Protein AF-A0A815UTR3-F1 (afdb_monomer_lite)

Sequence (352 aa):
MERLLNMMKLYEIKCSQLIQFTYGEDGLVGENVEFQSIISLKLSNQLFECLCKFDLTQREKSIRKYITDGVIRDLYRNESLELLDEEWKQLNEDRSDLRQIFPTDDISKIVLPCSVEQVIRGVQKLTERLIIAKRDDRLSQIHRLTDVAFHWLCEEIEIRFQQAQVQAEEIVGALAAQSLDKPATQMTLNTFHYAGVSDKNVTLSVPRLKEIINVSIKPKTRSLTVYLTGQATNNAEKCKQVLCRLDHCTLRKETANTTLYYVPDPQDTVISEDQEWVSTYYEMPDQDMTNISQCFGDCLNVIFNDDNTEKLVLRIRTVDQTKSTTNNADSTRMDDDTFLHCLEFSMLSDLD

Radius of gyration: 38.8 Å; chains: 1; bounding box: 80×73×112 Å

Foldseek 3Di:
DVVVVVVVVVPPPVPDDDPDDAVVVPQFDPVQKFWDADPLQPDDPVVNCVPQQDDCVPCVVVVVVADPPVVVVVCVVDCVVVVSVVVVVVSVVVNVVVCVVPVDPPRNTDIDGDDLVVLLVVLQVVVCVVCVVVVPPVCVPDSDQDPVSVVVSVVVRVVSVVVRGDDPPDPVVVVVVVVVVVVLVVVVVVLVVPPDDDPQRPQPGPNVVVCVVVVPPDDPRDDDDDDDDDPCNPDPVSVVVVVVVPDDDFPLNVDPDDDDDDDPDQQDDPDPVCNPQSVVCVVPPDPDDDLVCVVVPPQKDWGWDDPPDPDTDIDIDGDPPDDDDDDDDDDPPPDVVNVVVVVVVCRRPVRD

Secondary structure (DSSP, 8-state):
-HHHHHHHHHT---TT----SSGGGT-B-TTSEEEE--HHHHS-HHHHHHHH---HHHHHHHHHHHS-HHHHHHHTTSTHHHHHHHHHHHHHHHHHHHHHH--SS-TT-EEEES-HHHHHHHHHHHHHHHHHHHT-GGGTT-----HHHHHHHHHHHHHHHHHTBPPTT--HHHHHHHHHHHHHHHHHHHHTT-TTS-TT-TTTTHHHHHHHHTT-SS-SS----PPP-GGGTT-HHHHHHHHHHHS---HHHH---------SSTT--S-GGGHHHHHHHHHS------HHHHHHGGGEEEEE--TTSSS--EEEEE----------S------HHHHHHHHHHHHHHH--

Organism: NCBI:txid392033

pLDDT: mean 75.58, std 14.05, range [28.31, 92.19]

InterPro domains:
  IPR007073 RNA polymerase Rpb1, domain 7 [PF04990] (249-292)
  IPR007075 RNA polymerase Rpb1, domain 6 [PF04992] (30-126)
  IPR007081 RNA polymerase Rpb1, domain 5 [PF04998] (16-298)
  IPR038593 RNA polymerase Rpb1, domain 7 superfamily [G3DSA:3.30.1360.140] (249-292)
  IPR038593 RNA polymerase Rpb1, domain 7 superfamily [G3DSA:3.30.1360.140] (293-352)
  IPR045867 DNA-directed RNA polymerase, subunit beta-prime [PTHR19376] (15-323)

Structure (mmCIF, N/CA/C/O backbone):
data_AF-A0A815UTR3-F1
#
_entry.id   AF-A0A815UTR3-F1
#
loop_
_atom_site.group_PDB
_atom_site.id
_atom_site.type_symbol
_atom_site.label_atom_id
_atom_site.label_alt_id
_atom_site.label_comp_id
_atom_site.label_asym_id
_atom_site.label_entity_id
_atom_site.label_seq_id
_atom_site.pdbx_PDB_ins_code
_atom_site.Cartn_x
_atom_site.Cartn_y
_atom_site.Cartn_z
_atom_site.occupancy
_atom_site.B_iso_or_equiv
_atom_site.auth_seq_id
_atom_site.auth_comp_id
_atom_site.auth_asym_id
_atom_site.auth_atom_id
_atom_site.pdbx_PDB_model_num
ATOM 1 N N . MET A 1 1 ? 13.840 43.534 3.419 1.00 49.66 1 MET A N 1
ATOM 2 C CA . MET A 1 1 ? 12.469 43.822 3.891 1.00 49.66 1 MET A CA 1
ATOM 3 C C . MET A 1 1 ? 11.482 43.903 2.730 1.00 49.66 1 MET A C 1
ATOM 5 O O . MET A 1 1 ? 10.615 43.050 2.678 1.00 49.66 1 MET A O 1
ATOM 9 N N . GLU A 1 2 ? 11.648 44.782 1.734 1.00 54.53 2 GLU A N 1
ATOM 10 C CA . GLU A 1 2 ? 10.719 44.863 0.579 1.00 54.53 2 GLU A CA 1
ATOM 11 C C . GLU A 1 2 ? 10.637 43.602 -0.298 1.00 54.53 2 GLU A C 1
ATOM 13 O O . GLU A 1 2 ? 9.554 43.240 -0.740 1.00 54.53 2 GLU A O 1
ATOM 18 N N . ARG A 1 3 ? 11.742 42.869 -0.508 1.00 50.66 3 ARG A N 1
ATOM 19 C CA . ARG A 1 3 ? 11.704 41.578 -1.233 1.00 50.66 3 ARG A CA 1
ATOM 20 C C . ARG A 1 3 ? 10.932 40.481 -0.489 1.00 50.66 3 ARG A C 1
ATOM 22 O O . ARG A 1 3 ? 10.279 39.670 -1.131 1.00 50.66 3 ARG A O 1
ATOM 29 N N . LEU A 1 4 ? 10.984 40.482 0.845 1.00 51.50 4 LEU A N 1
ATOM 30 C CA . LEU A 1 4 ? 10.192 39.581 1.694 1.00 51.50 4 LEU A CA 1
ATOM 31 C C . LEU A 1 4 ? 8.718 40.005 1.707 1.00 51.50 4 LEU A C 1
ATOM 33 O O . LEU A 1 4 ? 7.841 39.159 1.605 1.00 51.50 4 LEU A O 1
ATOM 37 N N . LEU A 1 5 ? 8.454 41.314 1.730 1.00 54.28 5 LEU A N 1
ATOM 38 C CA . LEU A 1 5 ? 7.105 41.874 1.657 1.00 54.28 5 LEU A CA 1
ATOM 39 C C . LEU A 1 5 ? 6.430 41.594 0.301 1.00 54.28 5 LEU A C 1
ATOM 41 O O . LEU A 1 5 ? 5.244 41.291 0.257 1.00 54.28 5 LEU A O 1
ATOM 45 N N . ASN A 1 6 ? 7.181 41.643 -0.804 1.00 52.94 6 ASN A N 1
ATOM 46 C CA . ASN A 1 6 ? 6.676 41.299 -2.138 1.00 52.94 6 ASN A CA 1
ATOM 47 C C . ASN A 1 6 ? 6.505 39.785 -2.338 1.00 52.94 6 ASN A C 1
ATOM 49 O O . ASN A 1 6 ? 5.568 39.378 -3.016 1.00 52.94 6 ASN A O 1
ATOM 53 N N . MET A 1 7 ? 7.342 38.952 -1.708 1.00 49.25 7 MET A N 1
ATOM 54 C CA . MET A 1 7 ? 7.102 37.504 -1.606 1.00 49.25 7 MET A CA 1
ATOM 55 C C . MET A 1 7 ? 5.815 37.210 -0.819 1.00 49.25 7 MET A C 1
ATOM 57 O O . MET A 1 7 ? 4.995 36.428 -1.282 1.00 49.25 7 MET A O 1
ATOM 61 N N . MET A 1 8 ? 5.581 37.892 0.308 1.00 49.31 8 MET A N 1
ATOM 62 C CA . MET A 1 8 ? 4.340 37.756 1.085 1.00 49.31 8 MET A CA 1
ATOM 63 C C . MET A 1 8 ? 3.095 38.293 0.362 1.00 49.31 8 MET A C 1
ATOM 65 O O . MET A 1 8 ? 2.003 37.819 0.633 1.00 49.31 8 MET A O 1
ATOM 69 N N . LYS A 1 9 ? 3.227 39.258 -0.559 1.00 50.75 9 LYS A N 1
ATOM 70 C CA . LYS A 1 9 ? 2.104 39.741 -1.389 1.00 50.75 9 LYS A CA 1
ATOM 71 C C . LYS A 1 9 ? 1.774 38.821 -2.570 1.00 50.75 9 LYS A C 1
ATOM 73 O O . LYS A 1 9 ? 0.624 38.774 -2.982 1.00 50.75 9 LYS A O 1
ATOM 78 N N . LEU A 1 10 ? 2.762 38.110 -3.123 1.00 49.28 10 LEU A N 1
ATOM 79 C CA . LEU A 1 10 ? 2.548 37.087 -4.163 1.00 49.28 10 LEU A CA 1
ATOM 80 C C . LEU A 1 10 ? 1.983 35.789 -3.577 1.00 49.28 10 LEU A C 1
ATOM 82 O O . LEU A 1 10 ? 1.179 35.121 -4.219 1.00 49.28 10 LEU A O 1
ATOM 86 N N . TYR A 1 11 ? 2.366 35.476 -2.341 1.00 49.16 11 TYR A N 1
ATOM 87 C CA . TYR A 1 11 ? 1.725 34.478 -1.500 1.00 49.16 11 TYR A CA 1
ATOM 88 C C . TYR A 1 11 ? 0.747 35.166 -0.548 1.00 49.16 11 TYR A C 1
ATOM 90 O O . TYR A 1 11 ? 0.905 35.084 0.671 1.00 49.16 11 TYR A O 1
ATOM 98 N N . GLU A 1 12 ? -0.300 35.796 -1.091 1.00 44.56 12 GLU A N 1
ATOM 99 C CA . GLU A 1 12 ? -1.588 35.815 -0.392 1.00 44.56 12 GLU A CA 1
ATOM 100 C C . GLU A 1 12 ? -1.997 34.346 -0.195 1.00 44.56 12 GLU A C 1
ATOM 102 O O . GLU A 1 12 ? -2.781 33.759 -0.941 1.00 44.56 12 GLU A O 1
ATOM 107 N N . ILE A 1 13 ? -1.374 33.697 0.790 1.00 50.53 13 ILE A N 1
ATOM 108 C CA . ILE A 1 13 ? -1.856 32.462 1.368 1.00 50.53 13 ILE A CA 1
ATOM 109 C C . ILE A 1 13 ? -3.255 32.849 1.804 1.00 50.53 13 ILE A C 1
ATOM 111 O O . ILE A 1 13 ? -3.428 33.687 2.686 1.00 50.53 13 ILE A O 1
ATOM 115 N N . LYS A 1 14 ? -4.263 32.313 1.120 1.00 50.94 14 LYS A N 1
ATOM 116 C CA . LYS A 1 14 ? -5.642 32.359 1.584 1.00 50.94 14 LYS A CA 1
ATOM 117 C C . LYS A 1 14 ? -5.617 31.743 2.987 1.00 50.94 14 LYS A C 1
ATOM 119 O O . LYS A 1 14 ? -5.632 30.525 3.112 1.00 50.94 14 LYS A O 1
ATOM 124 N N . CYS A 1 15 ? -5.510 32.571 4.029 1.00 58.88 15 CYS A N 1
ATOM 125 C CA . CYS A 1 15 ? -5.238 32.187 5.424 1.00 58.88 15 CYS A CA 1
ATOM 126 C C . CYS A 1 15 ? -6.360 31.368 6.093 1.00 58.88 15 CYS A C 1
ATOM 128 O O . CYS A 1 15 ? -6.441 31.282 7.313 1.00 58.88 15 CYS A O 1
ATOM 130 N N . SER A 1 16 ? -7.256 30.772 5.315 1.00 71.31 16 SER A N 1
ATOM 131 C CA . SER A 1 16 ? -8.375 29.960 5.788 1.00 71.31 16 SER A CA 1
ATOM 132 C C . SER A 1 16 ? -8.758 28.925 4.730 1.00 71.31 16 SER A C 1
ATOM 134 O O . SER A 1 16 ? -9.928 28.755 4.396 1.00 71.31 16 SER A O 1
ATOM 136 N N . GLN A 1 17 ? -7.761 28.274 4.130 1.00 84.56 17 GLN A N 1
ATOM 137 C CA . GLN A 1 17 ? -8.011 27.111 3.287 1.00 84.56 17 GLN A CA 1
ATOM 138 C C . GLN A 1 17 ? -8.211 25.883 4.166 1.00 84.56 17 GLN A C 1
ATOM 140 O O . GLN A 1 17 ? -7.350 25.535 4.972 1.00 84.56 17 GLN A O 1
ATOM 145 N N . LEU A 1 18 ? -9.356 25.230 3.991 1.00 83.38 18 LEU A N 1
ATOM 146 C CA . LEU A 1 18 ? -9.617 23.928 4.579 1.00 83.38 18 LEU A CA 1
ATOM 147 C C . LEU A 1 18 ? -8.724 22.890 3.884 1.00 83.38 18 LEU A C 1
ATOM 149 O O . LEU A 1 18 ? -8.834 22.706 2.673 1.00 83.38 18 LEU A O 1
ATOM 153 N N . ILE A 1 19 ? -7.838 22.243 4.644 1.00 87.44 19 ILE A N 1
ATOM 154 C CA . ILE A 1 19 ? -6.959 21.171 4.142 1.00 87.44 19 ILE A CA 1
ATOM 155 C C . ILE A 1 19 ? -7.655 19.810 4.276 1.00 87.44 19 ILE A C 1
ATOM 157 O O . ILE A 1 19 ? -7.633 19.012 3.344 1.00 87.44 19 ILE A O 1
ATOM 161 N N . GLN A 1 20 ? -8.295 19.561 5.421 1.00 87.88 20 GLN A N 1
ATOM 162 C CA . GLN A 1 20 ? -8.927 18.292 5.779 1.00 87.88 20 GLN A CA 1
ATOM 163 C C . GLN A 1 20 ? -10.195 18.564 6.605 1.00 87.88 20 GLN A C 1
ATOM 165 O O . GLN A 1 20 ? -10.218 19.522 7.377 1.00 87.88 20 GLN A O 1
ATOM 170 N N . PHE A 1 21 ? -11.246 17.752 6.434 1.00 89.19 21 PHE A N 1
ATOM 171 C CA . PHE A 1 21 ? -12.515 17.912 7.166 1.00 89.19 21 PHE A CA 1
ATOM 172 C C . PHE A 1 21 ? -12.439 17.400 8.609 1.00 89.19 21 PHE A C 1
ATOM 174 O O . PHE A 1 21 ? -12.967 18.039 9.515 1.00 89.19 21 PHE A O 1
ATOM 181 N N . THR A 1 22 ? -11.780 16.262 8.818 1.00 89.06 22 THR A N 1
ATOM 182 C CA . THR A 1 22 ? -11.598 15.608 10.119 1.00 89.06 22 THR A CA 1
ATOM 183 C C . THR A 1 22 ? -10.111 15.378 10.366 1.00 89.06 22 THR A C 1
ATOM 185 O O . THR A 1 22 ? -9.387 14.984 9.455 1.00 89.06 22 THR A O 1
ATOM 188 N N . TYR A 1 23 ? -9.632 15.650 11.581 1.00 89.75 23 TYR A N 1
ATOM 189 C CA . TYR A 1 23 ? -8.243 15.367 11.965 1.00 89.75 23 TYR A CA 1
ATOM 190 C C . TYR A 1 23 ? -7.931 13.887 11.727 1.00 89.75 23 TYR A C 1
ATOM 192 O O . TYR A 1 23 ? -8.715 13.058 12.158 1.00 89.75 23 TYR A O 1
ATOM 200 N N . GLY A 1 24 ? -6.843 13.542 11.033 1.00 87.69 24 GLY A N 1
ATOM 201 C CA . GLY A 1 24 ? -6.472 12.129 10.843 1.00 87.69 24 GLY A CA 1
ATOM 202 C C . GLY A 1 24 ? -7.492 11.280 10.066 1.00 87.69 24 GLY A C 1
ATOM 203 O O . GLY A 1 24 ? -7.370 10.065 10.053 1.00 87.69 24 GLY A O 1
ATOM 204 N N . GLU A 1 25 ? -8.477 11.910 9.414 1.00 90.12 25 GLU A N 1
ATOM 205 C CA . GLU A 1 25 ? -9.662 11.292 8.789 1.00 90.12 25 GLU A CA 1
ATOM 206 C C . GLU A 1 25 ? -10.660 10.653 9.776 1.00 90.12 25 GLU A C 1
ATOM 208 O O . GLU A 1 25 ? -11.817 10.456 9.410 1.00 90.12 25 GLU A O 1
ATOM 213 N N . ASP A 1 26 ? -10.280 10.449 11.038 1.00 90.88 26 ASP A N 1
ATOM 214 C CA . ASP A 1 26 ? -11.072 9.798 12.090 1.00 90.88 26 ASP A CA 1
ATOM 215 C C . ASP A 1 26 ? -11.491 10.733 13.246 1.00 90.88 26 ASP A C 1
ATOM 217 O O . ASP A 1 26 ? -12.454 10.455 13.958 1.00 90.88 26 ASP A O 1
ATOM 221 N N . GLY A 1 27 ? -10.815 11.870 13.413 1.00 89.62 27 GLY A N 1
ATOM 222 C CA . GLY A 1 27 ? -11.031 12.832 14.494 1.00 89.62 27 GLY A CA 1
ATOM 223 C C . GLY A 1 27 ? -10.367 12.450 15.820 1.00 89.62 27 GLY A C 1
ATOM 224 O O . GLY A 1 27 ? -10.741 13.004 16.858 1.00 89.62 27 GLY A O 1
ATOM 225 N N . LEU A 1 28 ? -9.416 11.511 15.814 1.00 91.12 28 LEU A N 1
ATOM 226 C CA . LEU A 1 28 ? -8.853 10.911 17.026 1.00 91.12 28 LEU A CA 1
ATOM 227 C C . LEU A 1 28 ? -7.379 11.274 17.234 1.00 91.12 28 LEU A C 1
ATOM 229 O O . LEU A 1 28 ? -6.623 11.446 16.286 1.00 91.12 28 LEU A O 1
ATOM 233 N N . VAL A 1 29 ? -6.945 11.364 18.492 1.00 90.44 29 VAL A N 1
ATOM 234 C CA . VAL A 1 29 ? -5.560 11.684 18.874 1.00 90.44 29 VAL A CA 1
ATOM 235 C C . VAL A 1 29 ? -4.668 10.452 18.758 1.00 90.44 29 VAL A C 1
ATOM 237 O O . VAL A 1 29 ? -4.972 9.391 19.304 1.00 90.44 29 VAL A O 1
ATOM 240 N N . GLY A 1 30 ? -3.492 10.623 18.150 1.00 86.44 30 GLY A N 1
ATOM 241 C CA . GLY A 1 30 ? -2.497 9.557 17.976 1.00 86.44 30 GLY A CA 1
ATOM 242 C C . GLY A 1 30 ? -1.863 9.012 19.267 1.00 86.44 30 GLY A C 1
ATOM 243 O O . GLY A 1 30 ? -1.153 8.012 19.218 1.00 86.44 30 GLY A O 1
ATOM 244 N N . GLU A 1 31 ? -2.097 9.638 20.421 1.00 86.69 31 GLU A N 1
ATOM 245 C CA . GLU A 1 31 ? -1.589 9.189 21.727 1.00 86.69 31 GLU A CA 1
ATOM 246 C C . GLU A 1 31 ? -2.405 8.023 22.301 1.00 86.69 31 GLU A C 1
ATOM 248 O O . GLU A 1 31 ? -1.849 7.152 22.969 1.00 86.69 31 GLU A O 1
ATOM 253 N N . ASN A 1 32 ? -3.709 7.987 22.006 1.00 85.94 32 ASN A N 1
ATOM 254 C CA . ASN A 1 32 ? -4.672 7.049 22.594 1.00 85.94 32 ASN A CA 1
ATOM 255 C C . ASN A 1 32 ? -5.073 5.912 21.636 1.00 85.94 32 ASN A C 1
ATOM 257 O O . ASN A 1 32 ? -6.047 5.192 21.878 1.00 85.94 32 ASN A O 1
ATOM 261 N N . VAL A 1 33 ? -4.323 5.739 20.546 1.00 88.88 33 VAL A N 1
ATOM 262 C CA . VAL A 1 33 ? -4.518 4.658 19.576 1.00 88.88 33 VAL A CA 1
ATOM 263 C C . VAL A 1 33 ? -3.498 3.543 19.778 1.00 88.88 33 VAL A C 1
ATOM 265 O O . VAL A 1 33 ? -2.332 3.773 20.093 1.00 88.88 33 VAL A O 1
ATOM 268 N N . GLU A 1 34 ? -3.937 2.304 19.581 1.00 87.31 34 GLU A N 1
ATOM 269 C CA . GLU A 1 34 ? -3.122 1.115 19.814 1.00 87.31 34 GLU A CA 1
ATOM 270 C C . GLU A 1 34 ? -3.169 0.171 18.615 1.00 87.31 34 GLU A C 1
ATOM 272 O O . GLU A 1 34 ? -4.130 0.147 17.844 1.00 87.31 34 GLU A O 1
ATOM 277 N N . PHE A 1 35 ? -2.137 -0.663 18.480 1.00 87.25 35 PHE A N 1
ATOM 278 C CA . PHE A 1 35 ? -2.148 -1.746 17.505 1.00 87.25 35 PHE A CA 1
ATOM 279 C C . PHE A 1 35 ? -3.081 -2.866 17.962 1.00 87.25 35 PHE A C 1
ATOM 281 O O . PHE A 1 35 ? -2.890 -3.467 19.020 1.00 87.25 35 PHE A O 1
ATOM 288 N N . GLN A 1 36 ? -4.056 -3.179 17.122 1.00 84.94 36 GLN A N 1
ATOM 289 C CA . GLN A 1 36 ? -5.067 -4.199 17.336 1.00 84.94 36 GLN A CA 1
ATOM 290 C C . GLN A 1 36 ? -5.142 -5.129 16.123 1.00 84.94 36 GLN A C 1
ATOM 292 O O . GLN A 1 36 ? -4.776 -4.769 15.001 1.00 84.94 36 GLN A O 1
ATOM 297 N N . SER A 1 37 ? -5.623 -6.351 16.343 1.00 79.06 37 SER A N 1
ATOM 298 C CA . SER A 1 37 ? -5.859 -7.310 15.266 1.00 79.06 37 SER A CA 1
ATOM 299 C C . SER A 1 37 ? -7.341 -7.625 15.145 1.00 79.06 37 SER A C 1
ATOM 301 O O . SER A 1 37 ? -7.958 -8.070 16.112 1.00 79.06 37 SER A O 1
ATOM 303 N N . ILE A 1 38 ? -7.890 -7.467 13.943 1.00 78.12 38 ILE A N 1
ATOM 304 C CA . ILE A 1 38 ? -9.274 -7.838 13.656 1.00 78.12 38 ILE A CA 1
ATOM 305 C C . ILE A 1 38 ? -9.336 -9.348 13.404 1.00 78.12 38 ILE A C 1
ATOM 307 O O . ILE A 1 38 ? -8.797 -9.868 12.425 1.00 78.12 38 ILE A O 1
ATOM 311 N N . ILE A 1 39 ? -9.991 -10.067 14.315 1.00 75.75 39 ILE A N 1
ATOM 312 C CA . ILE A 1 39 ? -10.063 -11.536 14.301 1.00 75.75 39 ILE A CA 1
ATOM 313 C C . ILE A 1 39 ? -10.896 -12.037 13.108 1.00 75.75 39 ILE A C 1
ATOM 315 O O . ILE A 1 39 ? -10.552 -13.055 12.502 1.00 75.75 39 ILE A O 1
ATOM 319 N N . SER A 1 40 ? -11.954 -11.309 12.728 1.00 76.12 40 SER A N 1
ATOM 320 C CA . SER A 1 40 ? -12.855 -11.694 11.634 1.00 76.12 40 SER A CA 1
ATOM 321 C C . SER A 1 40 ? -12.119 -11.839 10.299 1.00 76.12 40 SER A C 1
ATOM 323 O O . SER A 1 40 ? -12.361 -12.806 9.580 1.00 76.12 40 SER A O 1
ATOM 325 N N . LEU A 1 41 ? -11.154 -10.969 9.994 1.00 76.94 41 LEU A N 1
ATOM 326 C CA . LEU A 1 41 ? -10.424 -10.985 8.722 1.00 76.94 41 LEU A CA 1
ATOM 327 C C . LEU 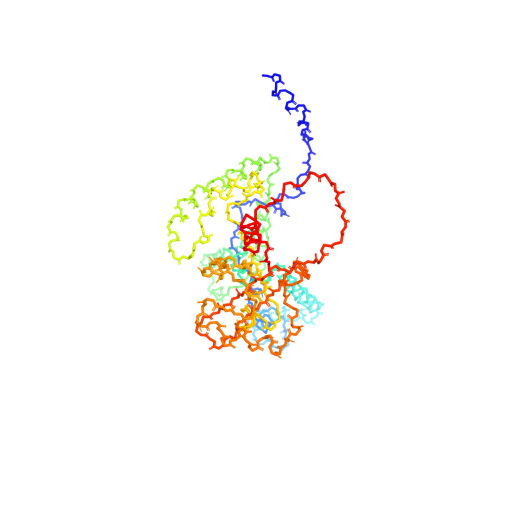A 1 41 ? -9.570 -12.246 8.521 1.00 76.94 41 LEU A C 1
ATOM 329 O O . LEU A 1 41 ? -9.576 -12.821 7.431 1.00 76.94 41 LEU A O 1
ATOM 333 N N . LYS A 1 42 ? -8.900 -12.719 9.580 1.00 75.25 42 LYS A N 1
ATOM 334 C CA . LYS A 1 42 ? -7.984 -13.875 9.522 1.00 75.25 42 LYS A CA 1
ATOM 335 C C . LYS A 1 42 ? -8.694 -15.229 9.453 1.00 75.25 42 LYS A C 1
ATOM 337 O O . LYS A 1 42 ? -8.110 -16.213 9.007 1.00 75.25 42 LYS A O 1
ATOM 342 N N . LEU A 1 43 ? -9.922 -15.319 9.955 1.00 77.50 43 LEU A N 1
ATOM 343 C CA . LEU A 1 43 ? -10.628 -16.594 10.077 1.00 77.50 43 LEU A CA 1
ATOM 344 C C . LEU A 1 43 ? -11.083 -17.137 8.713 1.00 77.50 43 LEU A C 1
ATOM 346 O O . LEU A 1 43 ? -11.545 -16.389 7.852 1.00 77.50 43 LEU A O 1
ATOM 350 N N . SER A 1 44 ? -11.055 -18.464 8.551 1.00 83.81 44 SER A N 1
ATOM 351 C CA . SER A 1 44 ? -11.761 -19.148 7.455 1.00 83.81 44 SER A CA 1
ATOM 352 C C . SER A 1 44 ? -13.276 -18.948 7.582 1.00 83.81 44 SER A C 1
ATOM 354 O O . SER A 1 44 ? -13.787 -18.821 8.694 1.00 83.81 44 SER A O 1
ATOM 356 N N . ASN A 1 45 ? -14.006 -18.961 6.462 1.00 84.88 45 ASN A N 1
ATOM 357 C CA . ASN A 1 45 ? -15.459 -18.750 6.448 1.00 84.88 45 ASN A CA 1
ATOM 358 C C . ASN A 1 45 ? -16.199 -19.760 7.349 1.00 84.88 45 ASN A C 1
ATOM 360 O O . ASN A 1 45 ? -17.106 -19.377 8.077 1.00 84.88 45 ASN A O 1
ATOM 364 N N . GLN A 1 46 ? -15.752 -21.021 7.384 1.00 84.44 46 GLN A N 1
ATOM 365 C CA . GLN A 1 46 ? -16.347 -22.052 8.247 1.00 84.44 46 GLN A CA 1
ATOM 366 C C . GLN A 1 46 ? -16.106 -21.786 9.738 1.00 84.44 46 GLN A C 1
ATOM 368 O O . GLN A 1 46 ? -17.008 -21.941 10.560 1.00 84.44 46 GLN A O 1
ATOM 373 N N . LEU A 1 47 ? -14.883 -21.384 10.099 1.00 81.50 47 LEU A N 1
ATOM 374 C CA . LEU A 1 47 ? -14.543 -21.068 11.488 1.00 81.50 47 LEU A CA 1
ATOM 375 C C . LEU A 1 47 ? -15.260 -19.802 11.955 1.00 81.50 47 LEU A C 1
ATOM 377 O O . LEU A 1 47 ? -15.665 -19.723 13.108 1.00 81.50 47 LEU A O 1
ATOM 381 N N . PHE A 1 48 ? -15.443 -18.838 11.057 1.00 82.31 48 PHE A N 1
ATOM 382 C CA . PHE A 1 48 ? -16.198 -17.624 11.318 1.00 82.31 48 PHE A CA 1
ATOM 383 C C . PHE A 1 48 ? -17.673 -17.915 11.591 1.00 82.31 48 PHE A C 1
ATOM 385 O O . PHE A 1 48 ? -18.182 -17.491 12.623 1.00 82.31 48 PHE A O 1
ATOM 392 N N . GLU A 1 49 ? -18.324 -18.720 10.745 1.00 82.38 49 GLU A N 1
ATOM 393 C CA . GLU A 1 49 ? -19.697 -19.170 10.994 1.00 82.38 49 GLU A CA 1
ATOM 394 C C . GLU A 1 49 ? -19.795 -19.914 12.331 1.00 82.38 49 GLU A C 1
ATOM 396 O O . GLU A 1 49 ? -20.658 -19.624 13.151 1.00 82.38 49 GLU A O 1
ATOM 401 N N . CYS A 1 50 ? -18.835 -20.790 12.631 1.00 75.88 50 CYS A N 1
ATOM 402 C CA . CYS A 1 50 ? -18.811 -21.487 13.911 1.00 75.88 50 CYS A CA 1
ATOM 403 C C . CYS A 1 50 ? -18.602 -20.560 15.121 1.00 75.88 50 CYS A C 1
ATOM 405 O O . CYS A 1 50 ? -19.056 -20.899 16.210 1.00 75.88 50 CYS A O 1
ATOM 407 N N . LEU A 1 51 ? -17.879 -19.450 15.019 1.00 72.88 51 LEU A N 1
ATOM 408 C CA . LEU A 1 51 ? -17.606 -18.601 16.184 1.00 72.88 51 LEU A CA 1
ATOM 409 C C . LEU A 1 51 ? -18.670 -17.524 16.387 1.00 72.88 51 LEU A C 1
ATOM 411 O O . LEU A 1 51 ? -19.009 -17.229 17.530 1.00 72.88 51 LEU A O 1
ATOM 415 N N . CYS A 1 52 ? -19.191 -16.968 15.298 1.00 73.44 52 CYS A N 1
ATOM 416 C CA . CYS A 1 52 ? -20.012 -15.764 15.326 1.00 73.44 52 CYS A CA 1
ATOM 417 C C . CYS A 1 52 ? -21.508 -16.035 15.106 1.00 73.44 52 CYS A C 1
ATOM 419 O O . CYS A 1 52 ? -22.323 -15.262 15.599 1.00 73.44 52 CYS A O 1
ATOM 421 N N . LYS A 1 53 ? -21.893 -17.125 14.427 1.00 77.69 53 LYS A N 1
ATOM 422 C CA . LYS A 1 53 ? -23.309 -17.436 14.200 1.00 77.69 53 LYS A CA 1
ATOM 423 C C . LYS A 1 53 ? -23.950 -18.028 15.455 1.00 77.69 53 LYS A C 1
ATOM 425 O O . LYS A 1 53 ? -23.484 -19.036 16.003 1.00 77.69 53 LYS A O 1
ATOM 430 N N . PHE A 1 54 ? -25.036 -17.410 15.904 1.00 70.38 54 PHE A N 1
ATOM 431 C CA . PHE A 1 54 ? -25.759 -17.820 17.102 1.00 70.38 54 PHE A CA 1
ATOM 432 C C . PHE A 1 54 ? -26.937 -18.746 16.757 1.00 70.38 54 PHE A C 1
ATOM 434 O O . PHE A 1 54 ? -28.089 -18.333 16.727 1.00 70.38 54 PHE A O 1
ATOM 441 N N . ASP A 1 55 ? -26.652 -20.032 16.530 1.00 69.38 55 ASP A N 1
ATOM 442 C CA . ASP A 1 55 ? -27.693 -21.034 16.258 1.00 69.38 55 ASP A CA 1
ATOM 443 C C . ASP A 1 55 ? -28.167 -21.721 17.556 1.00 69.38 55 ASP A C 1
ATOM 445 O O . ASP A 1 55 ? -27.477 -22.585 18.116 1.00 69.38 55 ASP A O 1
ATOM 449 N N . LEU A 1 56 ? -29.381 -21.392 18.018 1.00 66.19 56 LEU A N 1
ATOM 450 C CA . LEU A 1 56 ? -30.014 -22.045 19.178 1.00 66.19 56 LEU A CA 1
ATOM 451 C C . LEU A 1 56 ? -30.248 -23.550 18.944 1.00 66.19 56 LEU A C 1
ATOM 453 O O . LEU A 1 56 ? -30.047 -24.364 19.847 1.00 66.19 56 LEU A O 1
ATOM 457 N N . THR A 1 57 ? -30.603 -23.937 17.717 1.00 64.06 57 THR A N 1
ATOM 458 C CA . THR A 1 57 ? -30.999 -25.310 17.354 1.00 64.06 57 THR A CA 1
ATOM 459 C C . THR A 1 57 ? -29.829 -26.296 17.340 1.00 64.06 57 THR A C 1
ATOM 461 O O . THR A 1 57 ? -29.978 -27.440 17.768 1.00 64.06 57 THR A O 1
ATOM 464 N N . GLN A 1 58 ? -28.643 -25.870 16.892 1.00 62.75 58 GLN A N 1
ATOM 465 C CA . GLN A 1 58 ? -27.465 -26.743 16.800 1.00 62.75 58 GLN A CA 1
ATOM 466 C C . GLN A 1 58 ? -26.659 -26.817 18.107 1.00 62.75 58 GLN A C 1
ATOM 468 O O . GLN A 1 58 ? -25.969 -27.810 18.349 1.00 62.75 58 GLN A O 1
ATOM 473 N N . ARG A 1 59 ? -26.727 -25.788 18.968 1.00 58.56 59 ARG A N 1
ATOM 474 C CA . ARG A 1 59 ? -25.851 -25.640 20.151 1.00 58.56 59 ARG A CA 1
ATOM 475 C C . ARG A 1 59 ? -26.562 -25.638 21.497 1.00 58.56 59 ARG A C 1
ATOM 477 O O . ARG A 1 59 ? -25.939 -25.308 22.506 1.00 58.56 59 ARG A O 1
ATOM 484 N N . GLU A 1 60 ? -27.808 -26.088 21.559 1.00 58.00 60 GLU A N 1
ATOM 485 C CA . GLU A 1 60 ? -28.628 -26.081 22.778 1.00 58.00 60 GLU A CA 1
ATOM 486 C C . GLU A 1 60 ? -27.924 -26.680 24.016 1.00 58.00 60 GLU A C 1
ATOM 488 O O . GLU A 1 60 ? -27.989 -26.120 25.110 1.00 58.00 60 GLU A O 1
ATOM 493 N N . LYS A 1 61 ? -27.166 -27.777 23.853 1.00 59.81 61 LYS A N 1
ATOM 494 C CA . LYS A 1 61 ? -26.418 -28.424 24.954 1.00 59.81 61 LYS A CA 1
ATOM 495 C C . LYS A 1 61 ? -25.237 -27.594 25.470 1.00 59.81 61 LYS A C 1
ATOM 497 O O . LYS A 1 61 ? -24.919 -27.661 26.656 1.00 59.81 61 LYS A O 1
ATOM 502 N N . SER A 1 62 ? -24.573 -26.845 24.592 1.00 60.44 62 SER A N 1
ATOM 503 C CA . SER A 1 62 ? -23.446 -25.980 24.955 1.00 60.44 62 SER A CA 1
ATOM 504 C C . SER A 1 62 ? -23.949 -24.657 25.519 1.00 60.44 62 SER A C 1
ATOM 506 O O . SER A 1 62 ? -23.445 -24.207 26.538 1.00 60.44 62 SER A O 1
ATOM 508 N N . ILE A 1 63 ? -24.995 -24.081 24.926 1.00 63.28 63 ILE A N 1
ATOM 509 C CA . ILE A 1 63 ? -25.588 -22.803 25.338 1.00 63.28 63 ILE A CA 1
ATOM 510 C C . ILE A 1 63 ? -26.234 -22.909 26.726 1.00 63.28 63 ILE A C 1
ATOM 512 O O . ILE A 1 63 ? -26.021 -22.026 27.556 1.00 63.28 63 ILE A O 1
ATOM 516 N N . ARG A 1 64 ? -26.901 -24.029 27.048 1.00 62.22 64 ARG A N 1
ATOM 517 C CA . ARG A 1 64 ? -27.438 -24.301 28.399 1.00 62.22 64 ARG A CA 1
ATOM 518 C C . ARG A 1 64 ? -26.377 -24.343 29.505 1.00 62.22 64 ARG A C 1
ATOM 520 O O . ARG A 1 64 ? -26.722 -24.209 30.673 1.00 62.22 64 ARG A O 1
ATOM 527 N N . LYS A 1 65 ? -25.085 -24.512 29.180 1.00 64.81 65 LYS A N 1
ATOM 528 C CA . LYS A 1 65 ? -24.010 -24.375 30.182 1.00 64.81 65 LYS A CA 1
ATOM 529 C C . LYS A 1 65 ? -23.750 -22.918 30.560 1.00 64.81 65 LYS A C 1
ATOM 531 O O . LYS A 1 65 ? -23.303 -22.670 31.679 1.00 64.81 65 LYS A O 1
ATOM 536 N N . TYR A 1 66 ? -23.997 -21.974 29.654 1.00 62.66 66 TYR A N 1
ATOM 537 C CA . TYR A 1 66 ? -23.611 -20.568 29.806 1.00 62.66 66 TYR A CA 1
ATOM 538 C C . TYR A 1 66 ? -24.799 -19.642 30.100 1.00 62.66 66 TYR A C 1
ATOM 540 O O . TYR A 1 66 ? -24.630 -18.689 30.860 1.00 62.66 66 TYR A O 1
ATOM 548 N N . ILE A 1 67 ? -25.986 -19.941 29.565 1.00 67.62 67 ILE A N 1
ATOM 549 C CA . ILE A 1 67 ? -27.196 -19.116 29.678 1.00 67.62 67 ILE A CA 1
ATOM 550 C C . ILE A 1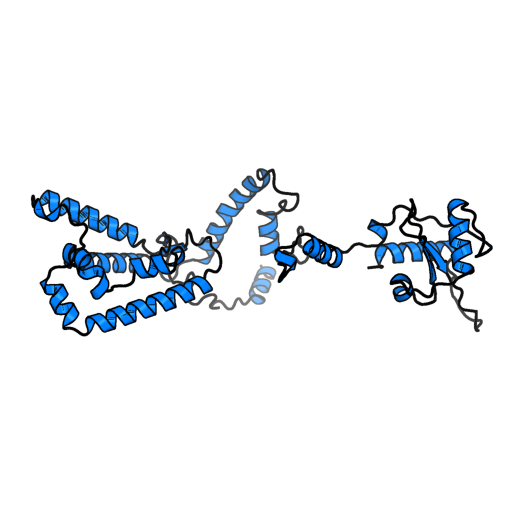 67 ? -28.201 -19.763 30.642 1.00 67.62 67 ILE A C 1
ATOM 552 O O . ILE A 1 67 ? -28.415 -20.973 30.613 1.00 67.62 67 ILE A O 1
ATOM 556 N N . THR A 1 68 ? -28.829 -18.951 31.496 1.00 70.94 68 THR A N 1
ATOM 557 C CA . THR A 1 68 ? -29.898 -19.384 32.409 1.00 70.94 68 THR A CA 1
ATOM 558 C C . THR A 1 68 ? -31.146 -19.806 31.624 1.00 70.94 68 THR A C 1
ATOM 560 O O . THR A 1 68 ? -31.568 -19.092 30.716 1.00 70.94 68 THR A O 1
ATOM 563 N N . ASP A 1 69 ? -31.804 -20.902 32.020 1.00 66.94 69 ASP A N 1
ATOM 564 C CA . ASP A 1 69 ? -32.999 -21.437 31.333 1.00 66.94 69 ASP A CA 1
ATOM 565 C C . ASP A 1 69 ? -34.157 -20.420 31.193 1.00 66.94 69 ASP A C 1
ATOM 567 O O . ASP A 1 69 ? -34.989 -20.548 30.296 1.00 66.94 69 ASP A O 1
ATOM 571 N N . GLY A 1 70 ? -34.214 -19.391 32.051 1.00 67.56 70 GLY A N 1
ATOM 572 C CA . GLY A 1 70 ? -35.168 -18.283 31.922 1.00 67.56 70 GLY A CA 1
ATOM 573 C C . GLY A 1 70 ? -34.958 -17.452 30.654 1.00 67.56 70 GLY A C 1
ATOM 574 O O . GLY A 1 70 ? -35.911 -17.225 29.920 1.00 67.56 70 GLY A O 1
ATOM 575 N N . VAL A 1 71 ? -33.706 -17.104 30.348 1.00 72.38 71 VAL A N 1
ATOM 576 C CA . VAL A 1 71 ? -33.341 -16.287 29.180 1.00 72.38 71 VAL A CA 1
ATOM 577 C C . VAL A 1 71 ? -33.535 -17.074 27.883 1.00 72.38 71 VAL A C 1
ATOM 579 O O . VAL A 1 71 ? -34.005 -16.524 26.899 1.00 72.38 71 VAL A O 1
ATOM 582 N N . ILE A 1 72 ? -33.257 -18.383 27.884 1.00 73.94 72 ILE A N 1
ATOM 583 C CA . ILE A 1 72 ? -33.473 -19.244 26.705 1.00 73.94 72 ILE A CA 1
ATOM 584 C C . ILE A 1 72 ? -34.957 -19.280 26.319 1.00 73.94 72 ILE A C 1
ATOM 586 O O . ILE A 1 72 ? -35.299 -19.206 25.143 1.00 73.94 72 ILE A O 1
ATOM 590 N N . ARG A 1 73 ? -35.855 -19.369 27.307 1.00 72.44 73 ARG A N 1
ATOM 591 C CA . ARG A 1 73 ? -37.302 -19.351 27.058 1.00 72.44 73 ARG A CA 1
ATOM 592 C C . ARG A 1 73 ? -37.777 -18.004 26.511 1.00 72.44 73 ARG A C 1
ATOM 594 O O . ARG A 1 73 ? -38.687 -17.989 25.687 1.00 72.44 73 ARG A O 1
ATOM 601 N N . ASP A 1 74 ? -37.173 -16.910 26.963 1.00 73.88 74 ASP A N 1
ATOM 602 C CA . ASP A 1 74 ? -37.508 -15.566 26.496 1.00 73.88 74 ASP A CA 1
ATOM 603 C C . ASP A 1 74 ? -36.962 -15.318 25.077 1.00 73.88 74 ASP A C 1
ATOM 605 O O . ASP A 1 74 ? -37.666 -14.743 24.253 1.00 73.88 74 ASP A O 1
ATOM 609 N N . LEU A 1 75 ? -35.788 -15.867 24.736 1.00 75.25 75 LEU A N 1
ATOM 610 C CA . LEU A 1 75 ? -35.217 -15.834 23.379 1.00 75.25 75 LEU A CA 1
ATOM 611 C C . LEU A 1 75 ? -36.082 -16.562 22.339 1.00 75.25 75 LEU A C 1
ATOM 613 O O . LEU A 1 75 ? -36.182 -16.100 21.211 1.00 75.25 75 LEU A O 1
ATOM 617 N N . TYR A 1 76 ? -36.721 -17.679 22.705 1.00 72.44 76 TYR A N 1
ATOM 618 C CA . TYR A 1 76 ? -37.649 -18.390 21.810 1.00 72.44 76 TYR A CA 1
ATOM 619 C C . TYR A 1 76 ? -39.026 -17.718 21.688 1.00 72.44 76 TYR A C 1
ATOM 621 O O . TYR A 1 76 ? -39.794 -18.065 20.793 1.00 72.44 76 TYR A O 1
ATOM 629 N N . ARG A 1 77 ? -39.382 -16.825 22.620 1.00 71.00 77 ARG A N 1
ATOM 630 C CA . ARG A 1 77 ? -40.681 -16.132 22.634 1.00 71.00 77 ARG A CA 1
ATOM 631 C C . ARG A 1 77 ? -40.644 -14.777 21.950 1.00 71.00 77 ARG A C 1
ATOM 633 O O . ARG A 1 77 ? -41.646 -14.385 21.362 1.00 71.00 77 ARG A O 1
ATOM 640 N N . ASN A 1 78 ? -39.544 -14.058 22.109 1.00 66.56 78 ASN A N 1
ATOM 641 C CA . ASN A 1 78 ? -39.390 -12.705 21.603 1.00 66.56 78 ASN A CA 1
ATOM 642 C C . ASN A 1 78 ? -38.853 -12.723 20.164 1.00 66.56 78 ASN A C 1
ATOM 644 O O . ASN A 1 78 ? -38.204 -13.682 19.751 1.00 66.56 78 ASN A O 1
ATOM 648 N N . GLU A 1 79 ? -39.023 -11.612 19.442 1.00 74.94 79 GLU A N 1
ATOM 649 C CA . GLU A 1 79 ? -38.427 -11.331 18.115 1.00 74.94 79 GLU A CA 1
ATOM 650 C C . GLU A 1 79 ? -36.878 -11.270 18.136 1.00 74.94 79 GLU A C 1
ATOM 652 O O . GLU A 1 79 ? -36.227 -10.867 17.180 1.00 74.94 79 GLU A O 1
ATOM 657 N N . SER A 1 80 ? -36.244 -11.696 19.230 1.00 77.75 80 SER A N 1
ATOM 658 C CA . SER A 1 80 ? -34.793 -11.687 19.418 1.00 77.75 80 SER A CA 1
ATOM 659 C C . SER A 1 80 ? -34.048 -12.592 18.438 1.00 77.75 80 SER A C 1
ATOM 661 O O . SER A 1 80 ? -32.880 -12.340 18.170 1.00 77.75 80 SER A O 1
ATOM 663 N N . LEU A 1 81 ? -34.694 -13.640 17.915 1.00 78.56 81 LEU A N 1
ATOM 664 C CA . LEU A 1 81 ? -34.094 -14.502 16.893 1.00 78.56 81 LEU A CA 1
ATOM 665 C C . LEU A 1 81 ? -33.921 -13.780 15.557 1.00 78.56 81 LEU A C 1
ATOM 667 O O . LEU A 1 81 ? -32.875 -13.919 14.935 1.00 78.56 81 LEU A O 1
ATOM 671 N N . GLU A 1 82 ? -34.907 -12.976 15.160 1.00 82.88 82 GLU A N 1
ATOM 672 C CA . GLU A 1 82 ? -34.841 -12.200 13.920 1.00 82.88 82 GLU A CA 1
ATOM 673 C C . GLU A 1 82 ? -33.734 -11.141 14.007 1.00 82.88 82 GLU A C 1
ATOM 675 O O . GLU A 1 82 ? -32.917 -11.039 13.098 1.00 82.88 82 GLU A O 1
ATOM 680 N N . LEU A 1 83 ? -33.615 -10.451 15.148 1.00 84.69 83 LEU A N 1
ATOM 681 C CA . LEU A 1 83 ? -32.529 -9.492 15.390 1.00 84.69 83 LEU A CA 1
ATOM 682 C C . LEU A 1 83 ? -31.137 -10.143 15.326 1.00 84.69 83 LEU A C 1
ATOM 684 O O . LEU A 1 83 ? -30.199 -9.559 14.796 1.00 84.69 83 LEU A O 1
ATOM 688 N N . LEU A 1 84 ? -30.983 -11.363 15.851 1.00 82.50 84 LEU A N 1
ATOM 689 C CA . LEU A 1 84 ? -29.709 -12.089 15.788 1.00 82.50 84 LEU A CA 1
ATOM 690 C C . LEU A 1 84 ? -29.347 -12.506 14.355 1.00 82.50 84 LEU A C 1
ATOM 692 O O . LEU A 1 84 ? -28.168 -12.491 13.996 1.00 82.50 84 LEU A O 1
ATOM 696 N N . ASP A 1 85 ? -30.344 -12.858 13.543 1.00 84.81 85 ASP A N 1
ATOM 697 C CA . ASP A 1 85 ? -30.149 -13.165 12.125 1.00 84.81 85 ASP A CA 1
ATOM 698 C C . ASP A 1 85 ? -29.791 -11.904 11.314 1.00 84.81 85 ASP A C 1
ATOM 700 O O . ASP A 1 85 ? -28.934 -11.967 10.426 1.00 84.81 85 ASP A O 1
ATOM 704 N N . GLU A 1 86 ? -30.383 -10.749 11.638 1.00 88.75 86 GLU A N 1
ATOM 705 C CA . GLU A 1 86 ? -30.026 -9.450 11.047 1.00 88.75 86 GLU A CA 1
ATOM 706 C C . GLU A 1 86 ? -28.583 -9.044 11.378 1.00 88.75 86 GLU A C 1
ATOM 708 O O . GLU A 1 86 ? -27.811 -8.729 10.469 1.00 88.75 86 GLU A O 1
ATOM 713 N N . GLU A 1 87 ? -28.174 -9.142 12.645 1.00 88.44 87 GLU A N 1
ATOM 714 C CA . GLU A 1 87 ? -26.795 -8.879 13.084 1.00 88.44 87 GLU A CA 1
ATOM 715 C C . GLU A 1 87 ? -25.789 -9.814 12.394 1.00 88.44 87 GLU A C 1
ATOM 717 O O . GLU A 1 87 ? -24.718 -9.395 11.947 1.00 88.44 87 GLU A O 1
ATOM 722 N N . TRP A 1 88 ? -26.140 -11.095 12.237 1.00 86.81 88 TRP A N 1
ATOM 723 C CA . TRP A 1 88 ? -25.311 -12.049 11.500 1.00 86.81 88 TRP A CA 1
ATOM 724 C C . TRP A 1 88 ? -25.153 -11.666 10.024 1.00 86.81 88 TRP A C 1
ATOM 726 O O . TRP A 1 88 ? -24.078 -11.846 9.437 1.00 86.81 88 TRP A O 1
ATOM 736 N N . LYS A 1 89 ? -26.210 -11.140 9.402 1.00 90.38 89 LYS A N 1
ATOM 737 C CA . LYS A 1 89 ? -26.155 -10.664 8.021 1.00 90.38 89 LYS A CA 1
ATOM 738 C C . LYS A 1 89 ? -25.250 -9.436 7.899 1.00 90.38 89 LYS A C 1
ATOM 740 O O . LYS A 1 89 ? -24.354 -9.461 7.055 1.00 90.38 89 LYS A O 1
ATOM 745 N N . GLN A 1 90 ? -25.411 -8.443 8.774 1.00 92.19 90 GLN A N 1
ATOM 746 C CA . GLN A 1 90 ? -24.568 -7.242 8.803 1.00 92.19 90 GLN A CA 1
ATOM 747 C C . GLN A 1 90 ? -23.085 -7.603 8.957 1.00 92.19 90 GLN A C 1
ATOM 749 O O . GLN A 1 90 ? -22.242 -7.164 8.184 1.00 92.19 90 GLN A O 1
ATOM 754 N N . LEU A 1 91 ? -22.766 -8.512 9.879 1.00 88.50 91 LEU A N 1
ATOM 755 C CA . LEU A 1 91 ? -21.398 -8.967 10.128 1.00 88.50 91 LEU A CA 1
ATOM 756 C C . LEU A 1 91 ? -20.755 -9.664 8.906 1.00 88.50 91 LEU A C 1
ATOM 758 O O . LEU A 1 91 ? -19.533 -9.624 8.729 1.00 88.50 91 LEU A O 1
ATOM 762 N N . ASN A 1 92 ? -21.552 -10.325 8.058 1.00 89.31 92 ASN A N 1
ATOM 763 C CA . ASN A 1 92 ? -21.067 -10.904 6.801 1.00 89.31 92 ASN A CA 1
ATOM 764 C C . ASN A 1 92 ? -20.807 -9.841 5.729 1.00 89.31 92 ASN A C 1
ATOM 766 O O . ASN A 1 92 ? -19.828 -9.971 4.989 1.00 89.31 92 ASN A O 1
ATOM 770 N N . GLU A 1 93 ? -21.657 -8.816 5.656 1.00 91.62 93 GLU A N 1
ATOM 771 C CA . GLU A 1 93 ? -21.475 -7.661 4.771 1.00 91.62 93 GLU A CA 1
ATOM 772 C C . GLU A 1 93 ? -20.205 -6.895 5.170 1.00 91.62 93 GLU A C 1
ATOM 774 O O . GLU A 1 93 ? -19.271 -6.811 4.371 1.00 91.62 93 GLU A O 1
ATOM 779 N N . ASP A 1 94 ? -20.073 -6.528 6.448 1.00 90.12 94 ASP A N 1
ATOM 780 C CA . ASP A 1 94 ? -18.893 -5.845 6.994 1.00 90.12 94 ASP A CA 1
ATOM 781 C C . ASP A 1 94 ? -17.600 -6.632 6.734 1.00 90.12 94 ASP A C 1
ATOM 783 O O . ASP A 1 94 ? -16.550 -6.077 6.414 1.00 90.12 94 ASP A O 1
ATOM 787 N N . ARG A 1 95 ? -17.644 -7.964 6.848 1.00 85.56 95 ARG A N 1
ATOM 788 C CA . ARG A 1 95 ? -16.493 -8.831 6.556 1.00 85.56 95 ARG A CA 1
ATOM 789 C C . ARG A 1 95 ? -16.101 -8.793 5.079 1.00 85.56 95 ARG A C 1
ATOM 791 O O . ARG A 1 95 ? -14.909 -8.889 4.775 1.00 85.56 95 ARG A O 1
ATOM 798 N N . SER A 1 96 ? -17.076 -8.731 4.177 1.00 87.94 96 SER A N 1
ATOM 799 C CA . SER A 1 96 ? -16.826 -8.591 2.741 1.00 87.94 96 SER A CA 1
ATOM 800 C C . SER A 1 96 ? -16.175 -7.241 2.451 1.00 87.94 96 SER A C 1
ATOM 802 O O . SER A 1 96 ? -15.132 -7.190 1.794 1.00 87.94 96 SER A O 1
ATOM 804 N N . ASP A 1 97 ? -16.719 -6.179 3.036 1.00 89.69 97 ASP A N 1
ATOM 805 C CA . ASP A 1 97 ? -16.225 -4.815 2.870 1.00 89.69 97 ASP A CA 1
ATOM 806 C C . ASP A 1 97 ? -14.810 -4.661 3.433 1.00 89.69 97 ASP A C 1
ATOM 808 O O . ASP A 1 97 ? -13.916 -4.149 2.759 1.00 89.69 97 ASP A O 1
ATOM 812 N N . LEU A 1 98 ? -14.539 -5.211 4.619 1.00 86.00 98 LEU A N 1
ATOM 813 C CA . LEU A 1 98 ? -13.202 -5.195 5.212 1.00 86.00 98 LEU A CA 1
ATOM 814 C C . LEU A 1 98 ? -12.164 -5.924 4.345 1.00 86.00 98 LEU A C 1
ATOM 816 O O . LEU A 1 98 ? -11.014 -5.495 4.292 1.00 86.00 98 LEU A O 1
ATOM 820 N N . ARG A 1 99 ? -12.539 -7.000 3.640 1.00 85.25 99 ARG A N 1
ATOM 821 C CA . ARG A 1 99 ? -11.636 -7.695 2.698 1.00 85.25 99 ARG A CA 1
ATOM 822 C C . ARG A 1 99 ? -11.394 -6.906 1.418 1.00 85.25 99 ARG A C 1
ATOM 824 O O . ARG A 1 99 ? -10.345 -7.063 0.800 1.00 85.25 99 ARG A O 1
ATOM 831 N N . GLN A 1 100 ? -12.347 -6.071 1.020 1.00 87.12 100 GLN A N 1
ATOM 832 C CA . GLN A 1 100 ? -12.175 -5.157 -0.102 1.00 87.12 100 GLN A CA 1
ATOM 833 C C . GLN A 1 100 ? -11.284 -3.966 0.276 1.00 87.12 100 GLN A C 1
ATOM 835 O O . GLN A 1 100 ? -10.428 -3.573 -0.514 1.00 87.12 100 GLN A O 1
ATOM 840 N N . ILE A 1 101 ? -11.461 -3.416 1.480 1.00 87.31 101 ILE A N 1
ATOM 841 C CA . ILE A 1 101 ? -10.665 -2.297 2.004 1.00 87.31 101 ILE A CA 1
ATOM 842 C C . ILE A 1 101 ? -9.219 -2.738 2.275 1.00 87.31 101 ILE A C 1
ATOM 844 O O . ILE A 1 101 ? -8.282 -2.005 1.959 1.00 87.31 101 ILE A O 1
ATOM 848 N N . PHE A 1 102 ? -9.027 -3.946 2.815 1.00 83.62 102 PHE A N 1
ATOM 849 C CA . PHE A 1 102 ? -7.716 -4.516 3.131 1.00 83.62 102 PHE A CA 1
ATOM 850 C C . PHE A 1 102 ? -7.417 -5.752 2.262 1.00 83.62 102 PHE A C 1
ATOM 852 O O . PHE A 1 102 ? -7.585 -6.882 2.721 1.00 83.62 102 PHE A O 1
ATOM 859 N N . PRO A 1 103 ? -6.942 -5.565 1.016 1.00 75.62 103 PRO A N 1
ATOM 860 C CA . PRO A 1 103 ? -6.674 -6.667 0.090 1.00 75.62 103 PRO A CA 1
ATOM 861 C C . PRO A 1 103 ? -5.404 -7.478 0.411 1.00 75.62 103 PRO A C 1
ATOM 863 O O . PRO A 1 103 ? -5.202 -8.539 -0.176 1.00 75.62 103 PRO A O 1
ATOM 866 N N . THR A 1 104 ? -4.532 -6.990 1.299 1.00 73.38 104 THR A N 1
ATOM 867 C CA . THR A 1 104 ? -3.241 -7.617 1.637 1.00 73.38 104 THR A CA 1
ATOM 868 C C . THR A 1 104 ? -3.335 -8.394 2.949 1.00 73.38 104 THR A C 1
ATOM 870 O O . THR A 1 104 ? -3.896 -7.889 3.914 1.00 73.38 104 THR A O 1
ATOM 873 N N . ASP A 1 105 ? -2.702 -9.567 3.033 1.00 59.16 105 ASP A N 1
ATOM 874 C CA . ASP A 1 105 ? -2.738 -10.459 4.209 1.00 59.16 105 ASP A CA 1
ATOM 875 C C . ASP A 1 105 ? -2.019 -9.922 5.472 1.00 59.16 105 ASP A C 1
ATOM 877 O O . ASP A 1 105 ? -2.170 -10.474 6.566 1.00 59.16 105 ASP A O 1
ATOM 881 N N . ASP A 1 106 ? -1.286 -8.808 5.371 1.00 61.03 106 ASP A N 1
ATOM 882 C CA . ASP A 1 106 ? -0.525 -8.190 6.470 1.00 61.03 106 ASP A CA 1
ATOM 883 C C . ASP A 1 106 ? -1.391 -7.349 7.435 1.00 61.03 106 ASP A C 1
ATOM 885 O O . ASP A 1 106 ? -0.932 -6.403 8.074 1.00 61.03 106 ASP A O 1
ATOM 889 N N . ILE A 1 107 ? -2.649 -7.740 7.644 1.00 62.84 107 ILE A N 1
ATOM 890 C CA . ILE A 1 107 ? -3.630 -7.062 8.519 1.00 62.84 107 ILE A CA 1
ATOM 891 C C . ILE A 1 107 ? -3.382 -7.364 10.010 1.00 62.84 107 ILE A C 1
ATOM 893 O O . ILE A 1 107 ? -4.264 -7.305 10.868 1.00 62.84 107 ILE A O 1
ATOM 897 N N . SER A 1 108 ? -2.163 -7.777 10.359 1.00 59.59 108 SER A N 1
ATOM 898 C CA . SER A 1 108 ? -1.840 -8.212 11.716 1.00 59.59 108 SER A CA 1
ATOM 899 C C . SER A 1 108 ? -1.846 -7.067 12.732 1.00 59.59 108 SER A C 1
ATOM 901 O O . SER A 1 108 ? -1.894 -7.349 13.930 1.00 59.59 108 SER A O 1
ATOM 903 N N . LYS A 1 109 ? -1.809 -5.810 12.268 1.00 70.25 109 LYS A N 1
ATOM 904 C CA . LYS A 1 109 ? -1.684 -4.610 13.098 1.00 70.25 109 LYS A CA 1
ATOM 905 C C . LYS A 1 109 ? -2.434 -3.435 12.466 1.00 70.25 109 LYS A C 1
ATOM 907 O O . LYS A 1 109 ? -1.847 -2.656 11.723 1.00 70.25 109 LYS A O 1
ATOM 912 N N . ILE A 1 110 ? -3.722 -3.317 12.762 1.00 83.12 110 ILE A N 1
ATOM 913 C CA . ILE A 1 110 ? -4.493 -2.099 12.488 1.00 83.12 110 ILE A CA 1
ATOM 914 C C . ILE A 1 110 ? -4.351 -1.185 13.701 1.00 83.12 110 ILE A C 1
ATOM 916 O O . ILE A 1 110 ? -4.249 -1.664 14.827 1.00 83.12 110 ILE A O 1
ATOM 920 N N . VAL A 1 111 ? -4.308 0.122 13.481 1.00 87.69 111 VAL A N 1
ATOM 921 C CA . VAL A 1 111 ? -4.304 1.107 14.562 1.00 87.69 111 VAL A CA 1
ATOM 922 C C . VAL A 1 111 ? -5.750 1.494 14.844 1.00 87.69 111 VAL A C 1
ATOM 924 O O . VAL A 1 111 ? -6.432 1.984 13.951 1.00 87.69 111 VAL A O 1
ATOM 927 N N . LEU A 1 112 ? -6.227 1.222 16.057 1.00 87.75 112 LEU A N 1
ATOM 928 C CA . LEU A 1 112 ? -7.583 1.561 16.486 1.00 87.75 112 LEU A CA 1
ATOM 929 C C . LEU A 1 112 ? -7.543 2.205 17.876 1.00 87.75 112 LEU A C 1
ATOM 931 O O . LEU A 1 112 ? -6.729 1.790 18.715 1.00 87.75 112 LEU A O 1
ATOM 935 N N . PRO A 1 113 ? -8.436 3.170 18.160 1.00 86.31 113 PRO A N 1
ATOM 936 C CA . PRO A 1 113 ? -8.635 3.650 19.520 1.00 86.31 113 PRO A CA 1
ATOM 937 C C . PRO A 1 113 ? -9.142 2.503 20.395 1.00 86.31 113 PRO A C 1
ATOM 939 O O . PRO A 1 113 ? -9.872 1.635 19.923 1.00 86.31 113 PRO A O 1
ATOM 942 N N . CYS A 1 114 ? -8.785 2.523 21.678 1.00 82.69 114 CYS A N 1
ATOM 943 C CA . CYS A 1 114 ? -9.368 1.661 22.713 1.00 82.69 114 CYS A CA 1
ATOM 944 C C . CYS A 1 114 ? -9.362 0.152 22.391 1.00 82.69 114 CYS A C 1
ATOM 946 O O . CYS A 1 114 ? -10.293 -0.381 21.786 1.00 82.69 114 CYS A O 1
ATOM 948 N N . SER A 1 115 ? -8.367 -0.597 22.873 1.00 83.12 115 SER A N 1
ATOM 949 C CA . SER A 1 115 ? -8.396 -2.056 22.719 1.00 83.12 115 SER A CA 1
ATOM 950 C C . SER A 1 115 ? -9.480 -2.702 23.581 1.00 83.12 115 SER A C 1
ATOM 952 O O . SER A 1 115 ? -9.321 -2.858 24.794 1.00 83.12 115 SER A O 1
ATOM 954 N N . VAL A 1 116 ? -10.567 -3.140 22.939 1.00 80.38 116 VAL A N 1
ATOM 955 C CA . VAL A 1 116 ? -11.692 -3.828 23.596 1.00 80.38 116 VAL A CA 1
ATOM 956 C C . VAL A 1 116 ? -11.206 -5.054 24.378 1.00 80.38 116 VAL A C 1
ATOM 958 O O . VAL A 1 116 ? -11.653 -5.298 25.497 1.00 80.38 116 VAL A O 1
ATOM 961 N N . GLU A 1 117 ? -10.215 -5.780 23.853 1.00 81.50 117 GLU A N 1
ATOM 962 C CA . GLU A 1 117 ? -9.586 -6.911 24.545 1.00 81.50 117 GLU A CA 1
ATOM 963 C C . GLU A 1 117 ? -8.953 -6.491 25.881 1.00 81.50 117 GLU A C 1
ATOM 965 O O . GLU A 1 117 ? -9.122 -7.163 26.905 1.00 81.50 117 GLU A O 1
ATOM 970 N N . GLN A 1 118 ? -8.248 -5.356 25.902 1.00 81.25 118 GLN A N 1
ATOM 971 C CA . GLN A 1 118 ? -7.658 -4.840 27.131 1.00 81.25 118 GLN A CA 1
ATOM 972 C C . GLN A 1 118 ? -8.721 -4.418 28.146 1.00 81.25 118 GLN A C 1
ATOM 974 O O . GLN A 1 118 ? -8.544 -4.691 29.339 1.00 81.25 118 GLN A O 1
ATOM 979 N N . VAL A 1 119 ? -9.810 -3.786 27.694 1.00 82.50 119 VAL A N 1
ATOM 980 C CA . VAL A 1 119 ? -10.913 -3.384 28.578 1.00 82.50 119 VAL A CA 1
ATOM 981 C C . VAL A 1 119 ? -11.577 -4.622 29.186 1.00 82.50 119 VAL A C 1
ATOM 983 O O . VAL A 1 119 ? -11.692 -4.706 30.409 1.00 82.50 119 VAL A O 1
ATOM 986 N N . ILE A 1 120 ? -11.896 -5.638 28.375 1.00 83.00 120 ILE A N 1
ATOM 987 C CA . ILE A 1 120 ? -12.479 -6.908 28.843 1.00 83.00 120 ILE A CA 1
ATOM 988 C C . ILE A 1 120 ? -11.575 -7.570 29.887 1.00 83.00 120 ILE A C 1
ATOM 990 O O . ILE A 1 120 ? -12.040 -7.966 30.958 1.00 83.00 120 ILE A O 1
ATOM 994 N N . ARG A 1 121 ? -10.267 -7.650 29.622 1.00 81.88 121 ARG A N 1
ATOM 995 C CA . ARG A 1 121 ? -9.294 -8.203 30.574 1.00 81.88 121 ARG A CA 1
ATOM 996 C C . ARG A 1 121 ? -9.230 -7.391 31.872 1.00 81.88 121 ARG A C 1
ATOM 998 O O . ARG A 1 121 ? -9.001 -7.958 32.941 1.00 81.88 121 ARG A O 1
ATOM 1005 N N . GLY A 1 122 ? -9.404 -6.073 31.790 1.00 80.56 122 GLY A N 1
ATOM 1006 C CA . GLY A 1 122 ? -9.514 -5.186 32.947 1.00 80.56 122 GLY A CA 1
ATOM 1007 C C . GLY A 1 122 ? -10.735 -5.518 33.805 1.00 80.56 122 GLY A C 1
ATOM 1008 O O . GLY A 1 122 ? -10.588 -5.757 35.006 1.00 80.56 122 GLY A O 1
ATOM 1009 N N . VAL A 1 123 ? -11.910 -5.628 33.177 1.00 76.88 123 VAL A N 1
ATOM 1010 C CA . VAL A 1 123 ? -13.170 -6.000 33.841 1.00 76.88 123 VAL A CA 1
ATOM 1011 C C . VAL A 1 123 ? -13.056 -7.358 34.513 1.00 76.88 123 VAL A C 1
ATOM 1013 O O . VAL A 1 123 ? -13.368 -7.483 35.694 1.00 76.88 123 VAL A O 1
ATOM 1016 N N . GLN A 1 124 ? -12.547 -8.364 33.802 1.00 75.69 124 GLN A N 1
ATOM 1017 C CA . GLN A 1 124 ? -12.388 -9.716 34.339 1.00 75.69 124 GLN A CA 1
ATOM 1018 C C . GLN A 1 124 ? -11.547 -9.713 35.619 1.00 75.69 124 GLN A C 1
ATOM 1020 O O . GLN A 1 124 ? -11.998 -10.208 36.651 1.00 75.69 124 GLN A O 1
ATOM 1025 N N . LYS A 1 125 ? -10.395 -9.034 35.616 1.00 78.75 125 LYS A N 1
ATOM 1026 C CA . LYS A 1 125 ? -9.546 -8.907 36.811 1.00 78.75 125 LYS A CA 1
ATOM 1027 C C . LYS A 1 125 ? -10.240 -8.192 37.973 1.00 78.75 125 LYS A C 1
ATOM 1029 O O . LYS A 1 125 ? -10.022 -8.553 39.130 1.00 78.75 125 LYS A O 1
ATOM 1034 N N . LEU A 1 126 ? -11.049 -7.167 37.699 1.00 73.38 126 LEU A N 1
ATOM 1035 C CA . LEU A 1 126 ? -11.825 -6.474 38.733 1.00 73.38 126 LEU A CA 1
ATOM 1036 C C . LEU A 1 126 ? -12.916 -7.381 39.310 1.00 73.38 126 LEU A C 1
ATOM 1038 O O . LEU A 1 126 ? -13.060 -7.455 40.531 1.00 73.38 126 LEU A O 1
ATOM 1042 N N . THR A 1 127 ? -13.630 -8.118 38.457 1.00 69.06 127 THR A N 1
ATOM 1043 C CA . THR A 1 127 ? -14.652 -9.077 38.895 1.00 69.06 127 THR A CA 1
ATOM 1044 C C . THR A 1 127 ? -14.047 -10.210 39.720 1.00 69.06 127 THR A C 1
ATOM 1046 O O . THR A 1 127 ? -14.550 -10.495 40.804 1.00 69.06 127 THR A O 1
ATOM 1049 N N . GLU A 1 128 ? -12.911 -10.775 39.302 1.00 69.75 128 GLU A N 1
ATOM 1050 C CA . GLU A 1 128 ? -12.165 -11.788 40.058 1.00 69.75 128 GLU A CA 1
ATOM 1051 C C . GLU A 1 128 ? -11.760 -11.267 41.445 1.00 69.75 128 GLU A C 1
ATOM 1053 O O . GLU A 1 128 ? -11.992 -11.931 42.457 1.00 69.75 128 GLU A O 1
ATOM 1058 N N . ARG A 1 129 ? -11.226 -10.039 41.528 1.00 67.81 129 ARG A N 1
ATOM 1059 C CA . ARG A 1 129 ? -10.874 -9.399 42.809 1.00 67.81 129 ARG A CA 1
ATOM 1060 C C . ARG A 1 129 ? -12.083 -9.201 43.721 1.00 67.81 129 ARG A C 1
ATOM 1062 O O . ARG A 1 129 ? -11.977 -9.435 44.924 1.00 67.81 129 ARG A O 1
ATOM 1069 N N . LEU A 1 130 ? -13.222 -8.785 43.171 1.00 65.38 130 LEU A N 1
ATOM 1070 C CA . LEU A 1 130 ? -14.460 -8.596 43.931 1.00 65.38 130 LEU A CA 1
ATOM 1071 C C . LEU A 1 130 ? -15.035 -9.926 44.438 1.00 65.38 130 LEU A C 1
ATOM 1073 O O . LEU A 1 130 ? -15.515 -9.981 45.570 1.00 65.38 130 LEU A O 1
ATOM 1077 N N . ILE A 1 131 ? -14.948 -10.997 43.643 1.00 66.25 131 ILE A N 1
ATOM 1078 C CA . ILE A 1 131 ? -15.368 -12.351 44.035 1.00 66.25 131 ILE A CA 1
ATOM 1079 C C . ILE A 1 131 ? -14.513 -12.858 45.205 1.00 66.25 131 ILE A C 1
ATOM 1081 O O . ILE A 1 131 ? -15.056 -13.321 46.210 1.00 66.25 131 ILE A O 1
ATOM 1085 N N . ILE A 1 132 ? -13.186 -12.689 45.123 1.00 65.25 132 ILE A N 1
ATOM 1086 C CA . ILE A 1 132 ? -12.251 -13.049 46.203 1.00 65.25 132 ILE A CA 1
ATOM 1087 C C . ILE A 1 132 ? -12.555 -12.245 47.476 1.00 65.25 132 ILE A C 1
ATOM 1089 O O . ILE A 1 132 ? -12.603 -12.810 48.570 1.00 65.25 132 ILE A O 1
ATOM 1093 N N . ALA A 1 133 ? -12.809 -10.939 47.348 1.00 63.41 133 ALA A N 1
ATOM 1094 C CA . ALA A 1 133 ? -13.132 -10.073 48.481 1.00 63.41 133 ALA A CA 1
ATOM 1095 C C . ALA A 1 133 ? -14.473 -10.430 49.151 1.00 63.41 133 ALA A C 1
ATOM 1097 O O . ALA A 1 133 ? -14.596 -10.311 50.370 1.00 63.41 133 ALA A O 1
ATOM 1098 N N . LYS A 1 134 ? -15.468 -10.894 48.380 1.00 64.31 134 LYS A N 1
ATOM 1099 C CA . LYS A 1 134 ? -16.787 -11.297 48.895 1.00 64.31 134 LYS A CA 1
ATOM 1100 C C . LYS A 1 134 ? -16.855 -12.736 49.435 1.00 64.31 134 LYS A C 1
ATOM 1102 O O . LYS A 1 134 ? -17.882 -13.079 50.012 1.00 64.31 134 LYS A O 1
ATOM 1107 N N . ARG A 1 135 ? -15.788 -13.548 49.326 1.00 53.12 135 ARG A N 1
ATOM 1108 C CA . ARG A 1 135 ? -15.747 -14.966 49.769 1.00 53.12 135 ARG A CA 1
ATOM 1109 C C . ARG A 1 135 ? -16.916 -15.807 49.232 1.00 53.12 135 ARG A C 1
ATOM 1111 O O . ARG A 1 135 ? -17.480 -16.628 49.952 1.00 53.12 135 ARG A O 1
ATOM 1118 N N . ASP A 1 136 ? -17.283 -15.608 47.971 1.00 52.28 136 ASP A N 1
ATOM 1119 C CA . ASP A 1 136 ? -18.378 -16.358 47.354 1.00 52.28 136 ASP A CA 1
ATOM 1120 C C . ASP A 1 136 ? -17.812 -17.372 46.346 1.00 52.28 136 ASP A C 1
ATOM 1122 O O . ASP A 1 136 ? -17.560 -17.068 45.180 1.00 52.28 136 ASP A O 1
ATOM 1126 N N . ASP A 1 137 ? -17.558 -18.596 46.824 1.00 48.25 137 ASP A N 1
ATOM 1127 C CA . ASP A 1 137 ? -16.844 -19.664 46.096 1.00 48.25 137 ASP A CA 1
ATOM 1128 C C . ASP A 1 137 ? -17.565 -20.140 44.819 1.00 48.25 137 ASP A C 1
ATOM 1130 O O . ASP A 1 137 ? -16.976 -20.815 43.972 1.00 48.25 137 ASP A O 1
ATOM 1134 N N . ARG A 1 138 ? -18.841 -19.774 44.638 1.00 48.19 138 ARG A N 1
ATOM 1135 C CA . ARG A 1 138 ? -19.685 -20.205 43.508 1.00 48.19 138 ARG A CA 1
ATOM 1136 C C . ARG A 1 138 ? -19.476 -19.404 42.220 1.00 48.19 138 ARG A C 1
ATOM 1138 O O . ARG A 1 138 ? -19.892 -19.859 41.158 1.00 48.19 138 ARG A O 1
ATOM 1145 N N . LEU A 1 139 ? -18.839 -18.235 42.295 1.00 48.78 139 LEU A N 1
ATOM 1146 C CA . LEU A 1 139 ? -18.611 -17.335 41.152 1.00 48.78 139 LEU A CA 1
ATOM 1147 C C . LEU A 1 139 ? -17.255 -17.563 40.454 1.00 48.78 139 LEU A C 1
ATOM 1149 O O . LEU A 1 139 ? -16.966 -16.939 39.439 1.00 48.78 139 LEU A O 1
ATOM 1153 N N . SER A 1 140 ? -16.441 -18.486 40.968 1.00 42.66 140 SER A N 1
ATOM 1154 C CA . SER A 1 140 ? -15.048 -18.731 40.565 1.00 42.66 140 SER A CA 1
ATOM 1155 C C . SER A 1 140 ? -14.860 -19.396 39.190 1.00 42.66 140 SER A C 1
ATOM 1157 O O . SER A 1 140 ? -13.786 -19.289 38.608 1.00 42.66 140 SER A O 1
ATOM 1159 N N . GLN A 1 141 ? -15.878 -20.065 38.635 1.00 43.09 141 GLN A N 1
ATOM 1160 C CA . GLN A 1 141 ? -15.758 -20.820 37.371 1.00 43.09 141 GLN A CA 1
ATOM 1161 C C . GLN A 1 141 ? -16.275 -20.076 36.135 1.00 43.09 141 GLN A C 1
ATOM 1163 O O . GLN A 1 141 ? -16.464 -20.666 35.069 1.00 43.09 141 GLN A O 1
ATOM 1168 N N . ILE A 1 142 ? -16.583 -18.791 36.273 1.00 43.88 142 ILE A N 1
ATOM 1169 C CA . ILE A 1 142 ? -17.440 -18.107 35.325 1.00 43.88 142 ILE A CA 1
ATOM 1170 C C . ILE A 1 142 ? -16.779 -16.795 34.890 1.00 43.88 142 ILE A C 1
ATOM 1172 O O . ILE A 1 142 ? -16.967 -15.749 35.497 1.00 43.88 142 ILE A O 1
ATOM 1176 N N . HIS A 1 143 ? -16.077 -16.834 33.754 1.00 48.62 143 HIS A N 1
ATOM 1177 C CA . HIS A 1 143 ? -15.758 -15.650 32.943 1.00 48.62 143 HIS A CA 1
ATOM 1178 C C . HIS A 1 143 ? -17.030 -15.027 32.315 1.00 48.62 143 HIS A C 1
ATOM 1180 O O . HIS A 1 143 ? -17.023 -14.650 31.146 1.00 48.62 143 HIS A O 1
ATOM 1186 N N . ARG A 1 144 ? -18.168 -14.984 33.023 1.00 59.34 144 ARG A N 1
ATOM 1187 C CA . ARG A 1 144 ? -19.380 -14.325 32.512 1.00 59.34 144 ARG A CA 1
ATOM 1188 C C . ARG A 1 144 ? -19.333 -12.872 32.937 1.00 59.34 144 ARG A C 1
ATOM 1190 O O . ARG A 1 144 ? -19.284 -12.569 34.127 1.00 59.34 144 ARG A O 1
ATOM 1197 N N . LEU A 1 145 ? -19.402 -11.993 31.948 1.00 62.81 145 LEU A N 1
ATOM 1198 C CA . LEU A 1 145 ? -19.835 -10.626 32.171 1.00 62.81 145 LEU A CA 1
ATOM 1199 C C . LEU A 1 145 ? -21.258 -10.702 32.730 1.00 62.81 145 LEU A C 1
ATOM 1201 O O . LEU A 1 145 ? -22.169 -11.217 32.083 1.00 62.81 145 LEU A O 1
ATOM 1205 N N . THR A 1 146 ? -21.425 -10.282 33.979 1.00 71.06 146 THR A N 1
ATOM 1206 C CA . THR A 1 146 ? -22.751 -9.991 34.516 1.00 71.06 146 THR A CA 1
ATOM 1207 C C . THR A 1 146 ? -23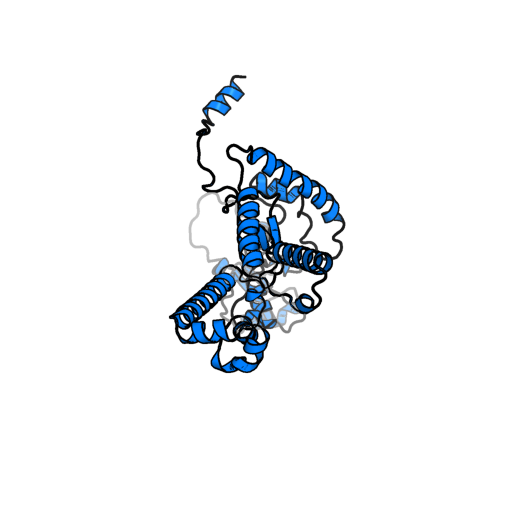.317 -8.778 33.785 1.00 71.06 146 THR A C 1
ATOM 1209 O O . THR A 1 146 ? -22.560 -7.993 33.224 1.00 71.06 146 THR A O 1
ATOM 1212 N N . ASP A 1 147 ? -24.632 -8.590 33.830 1.00 73.81 147 ASP A N 1
ATOM 1213 C CA . ASP A 1 147 ? -25.289 -7.420 33.229 1.00 73.81 147 ASP A CA 1
ATOM 1214 C C . ASP A 1 147 ? -24.663 -6.096 33.721 1.00 73.81 147 ASP A C 1
ATOM 1216 O O . ASP A 1 147 ? -24.302 -5.216 32.947 1.00 73.81 147 ASP A O 1
ATOM 1220 N N . VAL A 1 148 ? -24.348 -6.035 35.020 1.00 76.38 148 VAL A N 1
ATOM 1221 C CA . VAL A 1 148 ? -23.624 -4.910 35.636 1.00 76.38 148 VAL A CA 1
ATOM 1222 C C . VAL A 1 148 ? -22.218 -4.731 35.049 1.00 76.38 148 VAL A C 1
ATOM 1224 O O . VAL A 1 148 ? -21.781 -3.607 34.823 1.00 76.38 148 VAL A O 1
ATOM 1227 N N . ALA A 1 149 ? -21.494 -5.826 34.805 1.00 76.75 149 ALA A N 1
ATOM 1228 C CA . ALA A 1 149 ? -20.156 -5.768 34.223 1.00 76.75 149 ALA A CA 1
ATOM 1229 C C . ALA A 1 149 ? -20.186 -5.395 32.732 1.00 76.75 149 ALA A C 1
ATOM 1231 O O . ALA A 1 149 ? -19.257 -4.749 32.258 1.00 76.75 149 ALA A O 1
ATOM 1232 N N . PHE A 1 150 ? -21.238 -5.786 32.006 1.00 80.44 150 PHE A N 1
ATOM 1233 C CA . PHE A 1 150 ? -21.444 -5.401 30.613 1.00 80.44 150 PHE A CA 1
ATOM 1234 C C . PHE A 1 150 ? -21.787 -3.915 30.490 1.00 80.44 150 PHE A C 1
ATOM 1236 O O . PHE A 1 150 ? -21.167 -3.220 29.693 1.00 80.44 150 PHE A O 1
ATOM 1243 N N . HIS A 1 151 ? -22.686 -3.402 31.332 1.00 83.81 151 HIS A N 1
ATOM 1244 C CA . HIS A 1 151 ? -22.993 -1.973 31.359 1.00 83.81 151 HIS A CA 1
ATOM 1245 C C . HIS A 1 151 ? -21.750 -1.130 31.675 1.00 83.81 151 HIS A C 1
ATOM 1247 O O . HIS A 1 151 ? -21.434 -0.204 30.935 1.00 83.81 151 HIS A O 1
ATOM 1253 N N . TRP A 1 152 ? -20.978 -1.527 32.693 1.00 84.00 152 TRP A N 1
ATOM 1254 C CA . TRP A 1 152 ? -19.710 -0.869 33.015 1.00 84.00 152 TRP A CA 1
ATOM 1255 C C . TRP A 1 152 ? -18.704 -0.933 31.857 1.00 84.00 152 TRP A C 1
ATOM 1257 O O . TRP A 1 152 ? -17.987 0.029 31.607 1.00 84.00 152 TRP A O 1
ATOM 1267 N N . LEU A 1 153 ? -18.644 -2.057 31.129 1.00 85.38 153 LEU A N 1
ATOM 1268 C CA . LEU A 1 153 ? -17.784 -2.196 29.951 1.00 85.38 153 LEU A CA 1
ATOM 1269 C C . LEU A 1 153 ? -18.166 -1.181 28.864 1.00 85.38 153 LEU A C 1
ATOM 1271 O O . LEU A 1 153 ? -17.277 -0.551 28.297 1.00 85.38 153 LEU A O 1
ATOM 1275 N N . CYS A 1 154 ? -19.461 -1.019 28.584 1.00 87.81 154 CYS A N 1
ATOM 1276 C CA . CYS A 1 154 ? -19.953 -0.032 27.623 1.00 87.81 154 CYS A CA 1
ATOM 1277 C C . CYS A 1 154 ? -19.602 1.399 28.050 1.00 87.81 154 CYS A C 1
ATOM 1279 O O . CYS A 1 154 ? -19.077 2.153 27.234 1.00 87.81 154 CYS A O 1
ATOM 1281 N N . GLU A 1 155 ? -19.822 1.745 29.322 1.00 88.25 155 GLU A N 1
ATOM 1282 C CA . GLU A 1 155 ? -19.469 3.064 29.868 1.00 88.25 155 GLU A CA 1
ATOM 1283 C C . GLU A 1 155 ? -17.958 3.335 29.778 1.00 88.25 155 GLU A C 1
ATOM 1285 O O . GLU A 1 155 ? -17.535 4.405 29.349 1.00 88.25 155 GLU A O 1
ATOM 1290 N N . GLU A 1 156 ? -17.120 2.357 30.128 1.00 87.69 156 GLU A N 1
ATOM 1291 C CA . GLU A 1 156 ? -15.661 2.491 30.058 1.00 87.69 156 GLU A CA 1
ATOM 1292 C C . GLU A 1 156 ? -15.173 2.667 28.610 1.00 87.69 156 GLU A C 1
ATOM 1294 O O . GLU A 1 156 ? -14.252 3.447 28.359 1.00 87.69 156 GLU A O 1
ATOM 1299 N N . ILE A 1 157 ? -15.786 1.971 27.644 1.00 89.12 157 ILE A N 1
ATOM 1300 C CA . ILE A 1 157 ? -15.482 2.155 26.218 1.00 89.12 157 ILE A CA 1
ATOM 1301 C C . ILE A 1 157 ? -15.859 3.570 25.773 1.00 89.12 157 ILE A C 1
ATOM 1303 O O . ILE A 1 157 ? -15.053 4.221 25.112 1.00 89.12 157 ILE A O 1
ATOM 1307 N N . GLU A 1 158 ? -17.038 4.063 26.156 1.00 91.00 158 GLU A N 1
ATOM 1308 C CA . GLU A 1 158 ? -17.487 5.413 25.810 1.00 91.00 158 GLU A CA 1
ATOM 1309 C C . GLU A 1 158 ? -16.544 6.482 26.377 1.00 91.00 158 GLU A C 1
ATOM 1311 O O . GLU A 1 158 ? -16.099 7.366 25.643 1.00 91.00 158 GLU A O 1
ATOM 1316 N N . ILE A 1 159 ? -16.164 6.363 27.652 1.00 89.94 159 ILE A N 1
ATOM 1317 C CA . ILE A 1 159 ? -15.241 7.296 28.309 1.00 89.94 159 ILE A CA 1
ATOM 1318 C C . ILE A 1 159 ? -13.888 7.313 27.596 1.00 89.94 159 ILE A C 1
ATOM 1320 O O . ILE A 1 159 ? -13.358 8.385 27.299 1.00 89.94 159 ILE A O 1
ATOM 1324 N N . ARG A 1 160 ? -13.316 6.142 27.293 1.00 88.44 160 ARG A N 1
ATOM 1325 C CA . ARG A 1 160 ? -12.022 6.079 26.600 1.00 88.44 160 ARG A CA 1
ATOM 1326 C C . ARG A 1 160 ? -12.107 6.595 25.171 1.00 88.44 160 ARG A C 1
ATOM 1328 O O . ARG A 1 160 ? -11.168 7.233 24.705 1.00 88.44 160 ARG A O 1
ATOM 1335 N N . PHE A 1 161 ? -13.223 6.356 24.488 1.00 90.88 161 PHE A N 1
ATOM 1336 C CA . PHE A 1 161 ? -13.440 6.885 23.149 1.00 90.88 161 PHE A CA 1
ATOM 1337 C C . PHE A 1 161 ? -13.531 8.416 23.163 1.00 90.88 161 PHE A C 1
ATOM 1339 O O . PHE A 1 161 ? -12.880 9.068 22.353 1.00 90.88 161 PHE A O 1
ATOM 1346 N N . GLN A 1 162 ? -14.245 9.004 24.129 1.00 90.50 162 GLN A N 1
ATOM 1347 C CA . GLN A 1 162 ? -14.294 10.458 24.321 1.00 90.50 162 GLN A CA 1
ATOM 1348 C C . GLN A 1 162 ? -12.913 11.042 24.658 1.00 90.50 162 GLN A C 1
ATOM 1350 O O . GLN A 1 162 ? -12.547 12.090 24.137 1.00 90.50 162 GLN A O 1
ATOM 1355 N N . GLN A 1 163 ? -12.112 10.349 25.472 1.00 89.06 163 GLN A N 1
ATOM 1356 C CA . GLN A 1 163 ? -10.726 10.743 25.764 1.00 89.06 163 GLN A CA 1
ATOM 1357 C C . GLN A 1 163 ? -9.796 10.639 24.549 1.00 89.06 163 GLN A C 1
ATOM 1359 O O . GLN A 1 163 ? -8.762 11.302 24.512 1.00 89.06 163 GLN A O 1
ATOM 1364 N N . ALA A 1 164 ? -10.122 9.794 23.571 1.00 90.62 164 ALA A N 1
ATOM 1365 C CA . ALA A 1 164 ? -9.363 9.669 22.334 1.00 90.62 164 ALA A CA 1
ATOM 1366 C C . ALA A 1 164 ? -9.709 10.756 21.305 1.00 90.62 164 ALA A C 1
ATOM 1368 O O . ALA A 1 164 ? -9.011 10.854 20.301 1.00 90.62 164 ALA A O 1
ATOM 1369 N N . GLN A 1 165 ? -10.744 11.574 21.523 1.00 91.12 165 GLN A N 1
ATOM 1370 C CA . GLN A 1 165 ? -11.095 12.657 20.604 1.00 91.12 165 GLN A CA 1
ATOM 1371 C C . GLN A 1 165 ? -10.071 13.792 20.641 1.00 91.12 165 GLN A C 1
ATOM 1373 O O . GLN A 1 165 ? -9.550 14.156 21.696 1.00 91.12 165 GLN A O 1
ATOM 1378 N N . VAL A 1 166 ? -9.801 14.369 19.469 1.00 90.62 166 VAL A N 1
ATOM 1379 C CA . VAL A 1 166 ? -8.852 15.477 19.334 1.00 90.62 166 VAL A CA 1
ATOM 1380 C C . VAL A 1 166 ? -9.364 16.761 19.974 1.00 90.62 166 VAL A C 1
ATOM 1382 O O . VAL A 1 166 ? -10.532 17.134 19.838 1.00 90.62 166 VAL A O 1
ATOM 1385 N N . GLN A 1 167 ? -8.466 17.471 20.656 1.00 88.94 167 GLN A N 1
ATOM 1386 C CA . GLN A 1 167 ? -8.767 18.802 21.156 1.00 88.94 167 GLN A CA 1
ATOM 1387 C C . GLN A 1 167 ? -8.768 19.801 19.992 1.00 88.94 167 GLN A C 1
ATOM 1389 O O . GLN A 1 167 ? -7.854 19.835 19.167 1.00 88.94 167 GLN A O 1
ATOM 1394 N N . ALA A 1 168 ? -9.796 20.648 19.929 1.00 88.19 168 ALA A N 1
ATOM 1395 C CA . ALA A 1 168 ? -9.854 21.713 18.937 1.00 88.19 168 ALA A CA 1
ATOM 1396 C C . ALA A 1 168 ? -8.669 22.690 19.083 1.00 88.19 168 ALA A C 1
ATOM 1398 O O . ALA A 1 168 ? -8.160 22.909 20.181 1.00 88.19 168 ALA A O 1
ATOM 1399 N N . GLU A 1 169 ? -8.280 23.308 17.963 1.00 86.81 169 GLU A N 1
ATOM 1400 C CA . GLU A 1 169 ? -7.233 24.345 17.878 1.00 86.81 169 GLU A CA 1
ATOM 1401 C C . GLU A 1 169 ? -5.794 23.868 18.153 1.00 86.81 169 GLU A C 1
ATOM 1403 O O . GLU A 1 169 ? -4.884 24.680 18.330 1.00 86.81 169 GLU A O 1
ATOM 1408 N N . GLU A 1 170 ? -5.548 22.558 18.126 1.00 86.19 170 GLU A N 1
ATOM 1409 C CA . GLU A 1 170 ? -4.195 22.019 18.230 1.00 86.19 170 GLU A CA 1
ATOM 1410 C C . GLU A 1 170 ? -3.317 22.405 17.021 1.00 86.19 170 GLU A C 1
ATOM 1412 O O . GLU A 1 170 ? -3.756 22.449 15.867 1.00 86.19 170 GLU A O 1
ATOM 1417 N N . ILE A 1 171 ? -2.030 22.675 17.270 1.00 89.94 171 ILE A N 1
ATOM 1418 C CA . ILE A 1 171 ? -1.063 23.081 16.238 1.00 89.94 171 ILE A CA 1
ATOM 1419 C C . ILE A 1 171 ? -0.522 21.835 15.519 1.00 89.94 171 ILE A C 1
ATOM 1421 O O . ILE A 1 171 ? 0.643 21.449 15.645 1.00 89.94 171 ILE A O 1
ATOM 1425 N N . VAL A 1 172 ? -1.389 21.214 14.720 1.00 89.19 172 VAL A N 1
ATOM 1426 C CA . VAL A 1 172 ? -1.127 19.934 14.042 1.00 89.19 172 VAL A CA 1
ATOM 1427 C C . VAL A 1 172 ? 0.066 19.991 13.085 1.00 89.19 172 VAL A C 1
ATOM 1429 O O . VAL A 1 172 ? 0.812 19.025 12.963 1.00 89.19 172 VAL A O 1
ATOM 1432 N N . GLY A 1 173 ? 0.303 21.139 12.442 1.00 89.25 173 GLY A N 1
ATOM 1433 C CA . GLY A 1 173 ? 1.388 21.296 11.468 1.00 89.25 173 GLY A CA 1
ATOM 1434 C C . GLY A 1 173 ? 2.783 21.179 12.089 1.00 89.25 173 GLY A C 1
ATOM 1435 O O . GLY A 1 173 ? 3.662 20.538 11.516 1.00 89.25 173 GLY A O 1
ATOM 1436 N N . ALA A 1 174 ? 2.983 21.755 13.279 1.00 90.50 174 ALA A N 1
ATOM 1437 C CA . ALA A 1 174 ? 4.263 21.674 13.985 1.00 90.50 174 ALA A CA 1
ATOM 1438 C C . ALA A 1 174 ? 4.520 20.254 14.515 1.00 90.50 174 ALA A C 1
ATOM 1440 O O . ALA A 1 174 ? 5.629 19.733 14.386 1.00 90.50 174 ALA A O 1
ATOM 1441 N N . LEU A 1 175 ? 3.478 19.614 15.054 1.00 90.00 175 LEU A N 1
ATOM 1442 C CA . LEU A 1 175 ? 3.537 18.243 15.559 1.00 90.00 175 LEU A CA 1
ATOM 1443 C C . LEU A 1 175 ? 3.812 17.235 14.438 1.00 90.00 175 LEU A C 1
ATOM 1445 O O . LEU A 1 175 ? 4.680 16.372 14.586 1.00 90.00 175 LEU A O 1
ATOM 1449 N N . ALA A 1 176 ? 3.136 17.376 13.295 1.00 89.44 176 ALA A N 1
ATOM 1450 C CA . ALA A 1 176 ? 3.348 16.529 12.125 1.00 89.44 176 ALA A CA 1
ATOM 1451 C C . ALA A 1 176 ? 4.776 16.670 11.577 1.00 89.44 176 ALA A C 1
ATOM 1453 O O . ALA A 1 176 ? 5.444 15.663 11.343 1.00 89.44 176 ALA A O 1
ATOM 1454 N N . ALA A 1 177 ? 5.282 17.904 11.445 1.00 89.62 177 ALA A N 1
ATOM 1455 C CA . ALA A 1 177 ? 6.650 18.152 10.990 1.00 89.62 177 ALA A CA 1
ATOM 1456 C C . ALA A 1 177 ? 7.689 17.484 11.909 1.00 89.62 177 ALA A C 1
ATOM 1458 O O . ALA A 1 177 ? 8.544 16.729 11.445 1.00 89.62 177 ALA A O 1
ATOM 1459 N N . GLN A 1 178 ? 7.563 17.669 13.227 1.00 90.44 178 GLN A N 1
ATOM 1460 C CA . GLN A 1 178 ? 8.481 17.057 14.191 1.00 90.44 178 GLN A CA 1
ATOM 1461 C C . GLN A 1 178 ? 8.406 15.521 14.190 1.00 90.44 178 GLN A C 1
ATOM 1463 O O . GLN A 1 178 ? 9.420 14.843 14.392 1.00 90.44 178 GLN A O 1
ATOM 1468 N N . SER A 1 179 ? 7.210 14.969 13.979 1.00 89.88 179 SER A N 1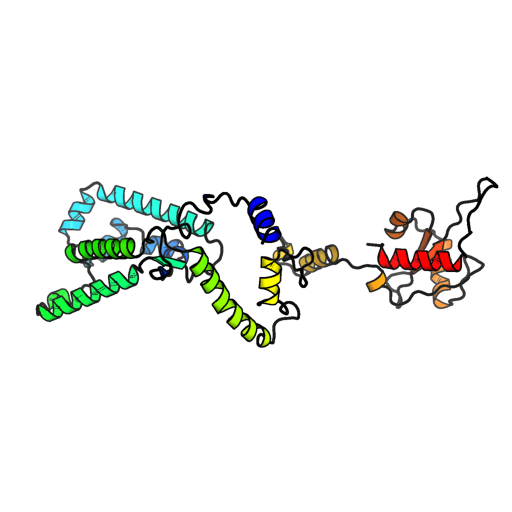
ATOM 1469 C CA . SER A 1 179 ? 6.977 13.523 13.950 1.00 89.88 179 SER A CA 1
ATOM 1470 C C . SER A 1 179 ? 7.601 12.854 12.724 1.00 89.88 179 SER A C 1
ATOM 1472 O O . SER A 1 179 ? 8.034 11.709 12.822 1.00 89.88 179 SER A O 1
ATOM 1474 N N . LEU A 1 180 ? 7.718 13.569 11.600 1.00 86.50 180 LEU A N 1
ATOM 1475 C CA . LEU A 1 180 ? 8.424 13.103 10.402 1.00 86.50 180 LEU A CA 1
ATOM 1476 C C . LEU A 1 180 ? 9.953 13.210 10.538 1.00 86.50 180 LEU A C 1
ATOM 1478 O O . LEU A 1 180 ? 10.679 12.317 10.096 1.00 86.50 180 LEU A O 1
ATOM 1482 N N . ASP A 1 181 ? 10.454 14.269 11.178 1.00 83.62 181 ASP A N 1
ATOM 1483 C CA . ASP A 1 181 ? 11.895 14.546 11.259 1.00 83.62 181 ASP A CA 1
ATOM 1484 C C . ASP A 1 181 ? 12.663 13.532 12.122 1.00 83.62 181 ASP A C 1
ATOM 1486 O O . ASP A 1 181 ? 13.752 13.076 11.753 1.00 83.62 181 ASP A O 1
ATOM 1490 N N . LYS A 1 182 ? 12.100 13.134 13.271 1.00 82.62 182 LYS A N 1
ATOM 1491 C CA . LYS A 1 182 ? 12.739 12.174 14.191 1.00 82.62 182 LYS A CA 1
ATOM 1492 C C . LYS A 1 182 ? 13.090 10.836 13.510 1.00 82.62 182 LYS A C 1
ATOM 1494 O O . LYS A 1 182 ? 14.273 10.483 13.510 1.00 82.62 182 LYS A O 1
ATOM 1499 N N . PRO A 1 183 ? 12.149 10.097 12.886 1.00 82.88 183 PRO A N 1
ATOM 1500 C CA . PRO A 1 183 ? 12.467 8.834 12.221 1.00 82.88 183 PRO A CA 1
ATOM 1501 C C . PRO A 1 183 ? 13.353 9.018 10.980 1.00 82.88 183 PRO A C 1
ATOM 1503 O O . PRO A 1 183 ? 14.159 8.136 10.687 1.00 82.88 183 PRO A O 1
ATOM 1506 N N . ALA A 1 184 ? 13.278 10.153 10.274 1.00 79.44 184 ALA A N 1
ATOM 1507 C CA . ALA A 1 184 ? 14.116 10.410 9.098 1.00 79.44 184 ALA A CA 1
ATOM 1508 C C . ALA A 1 184 ? 15.620 10.417 9.436 1.00 79.44 184 ALA A C 1
ATOM 1510 O O . ALA A 1 184 ? 16.439 9.846 8.701 1.00 79.44 184 ALA A O 1
ATOM 1511 N N . THR A 1 185 ? 15.991 11.004 10.579 1.00 75.38 185 THR A N 1
ATOM 1512 C CA . THR A 1 185 ? 17.384 10.980 11.061 1.00 75.38 185 THR A CA 1
ATOM 1513 C C . THR A 1 185 ? 17.844 9.562 11.413 1.00 75.38 185 THR A C 1
ATOM 1515 O O . THR A 1 185 ? 18.934 9.154 11.009 1.00 75.38 185 THR A O 1
ATOM 1518 N N . GLN A 1 186 ? 16.988 8.768 12.065 1.00 78.88 186 GLN A N 1
ATOM 1519 C CA . GLN A 1 186 ? 17.287 7.381 12.433 1.00 78.88 186 GLN A CA 1
ATOM 1520 C C . GLN A 1 186 ? 17.409 6.467 11.203 1.00 78.88 186 GLN A C 1
ATOM 1522 O O . GLN A 1 186 ? 18.335 5.661 11.102 1.00 78.88 186 GLN A O 1
ATOM 1527 N N . MET A 1 187 ? 16.512 6.618 10.228 1.00 71.19 187 MET A N 1
ATOM 1528 C CA . MET A 1 187 ? 16.511 5.827 8.997 1.00 71.19 187 MET A CA 1
ATOM 1529 C C . MET A 1 187 ? 17.771 6.069 8.155 1.00 71.19 187 MET A C 1
ATOM 1531 O O . MET A 1 187 ? 18.279 5.147 7.513 1.00 71.19 187 MET A O 1
ATOM 1535 N N . THR A 1 188 ? 18.320 7.286 8.194 1.00 68.88 188 THR A N 1
ATOM 1536 C CA . THR A 1 188 ? 19.569 7.626 7.492 1.00 68.88 188 THR A CA 1
ATOM 1537 C C . THR A 1 188 ? 20.750 6.823 7.999 1.00 68.88 188 THR A C 1
ATOM 1539 O O . THR A 1 188 ? 21.547 6.353 7.191 1.00 68.88 188 THR A O 1
ATOM 1542 N N . LEU A 1 189 ? 20.819 6.593 9.308 1.00 66.81 189 LEU A N 1
ATOM 1543 C CA . LEU A 1 189 ? 21.875 5.794 9.918 1.00 66.81 189 LEU A CA 1
ATOM 1544 C C . LEU A 1 189 ? 21.682 4.290 9.641 1.00 66.81 189 LEU A C 1
ATOM 1546 O O . LEU A 1 189 ? 22.646 3.591 9.340 1.00 66.81 189 LEU A O 1
ATOM 1550 N N . ASN A 1 190 ? 20.434 3.805 9.632 1.00 61.75 190 ASN A N 1
ATOM 1551 C CA . ASN A 1 190 ? 20.115 2.390 9.391 1.00 61.75 190 ASN A CA 1
ATOM 1552 C C . ASN A 1 190 ? 20.290 1.940 7.926 1.00 61.75 190 ASN A C 1
ATOM 1554 O O . ASN A 1 190 ? 20.586 0.773 7.674 1.00 61.75 190 ASN A O 1
ATOM 1558 N N . THR A 1 191 ? 20.127 2.843 6.952 1.00 62.16 191 THR A N 1
ATOM 1559 C CA . THR A 1 191 ? 20.188 2.504 5.512 1.00 62.16 191 THR A CA 1
ATOM 1560 C C . THR A 1 191 ? 21.587 2.049 5.073 1.00 62.16 191 THR A C 1
ATOM 1562 O O . THR A 1 191 ? 21.705 1.233 4.165 1.00 62.16 191 THR A O 1
ATOM 1565 N N . PHE A 1 192 ? 22.651 2.498 5.749 1.00 56.47 192 PHE A N 1
ATOM 1566 C CA . PHE A 1 192 ? 24.026 2.079 5.441 1.00 56.47 192 PHE A CA 1
ATOM 1567 C C . PHE A 1 192 ? 24.345 0.637 5.861 1.00 56.47 192 PHE A C 1
ATOM 1569 O O . PHE A 1 192 ? 25.289 0.048 5.341 1.00 56.47 192 PHE A O 1
ATOM 1576 N N . HIS A 1 193 ? 23.565 0.057 6.778 1.00 56.81 193 HIS A N 1
ATOM 1577 C CA . HIS A 1 193 ? 23.812 -1.282 7.321 1.00 56.81 193 HIS A CA 1
ATOM 1578 C C . HIS A 1 193 ? 22.884 -2.367 6.759 1.00 56.81 193 HIS A C 1
ATOM 1580 O O . HIS A 1 193 ? 23.062 -3.537 7.094 1.00 56.81 193 HIS A O 1
ATOM 1586 N N . TYR A 1 194 ? 21.947 -2.024 5.867 1.00 54.78 194 TYR A N 1
ATOM 1587 C CA . TYR A 1 194 ? 21.162 -2.994 5.089 1.00 54.78 194 TYR A CA 1
ATOM 1588 C C . TYR A 1 194 ? 22.029 -3.627 3.978 1.00 54.78 194 TYR A C 1
ATOM 1590 O O . TYR A 1 194 ? 21.781 -3.487 2.782 1.00 54.78 194 TYR A O 1
ATOM 1598 N N . ALA A 1 195 ? 23.106 -4.304 4.377 1.00 44.81 195 ALA A N 1
ATOM 1599 C CA . ALA A 1 195 ? 23.976 -5.056 3.487 1.00 44.81 195 ALA A CA 1
ATOM 1600 C C . ALA A 1 195 ? 23.292 -6.381 3.105 1.00 44.81 195 ALA A C 1
ATOM 1602 O O . ALA A 1 195 ? 23.031 -7.209 3.975 1.00 44.81 195 ALA A O 1
ATOM 1603 N N . GLY A 1 196 ? 23.005 -6.592 1.814 1.00 52.88 196 GLY A N 1
ATOM 1604 C CA . GLY A 1 196 ? 22.633 -7.920 1.298 1.00 52.88 196 GLY A CA 1
ATOM 1605 C C . GLY A 1 196 ? 21.473 -7.996 0.305 1.00 52.88 196 GLY A C 1
ATOM 1606 O O . GLY A 1 196 ? 21.228 -9.074 -0.226 1.00 52.88 196 GLY A O 1
ATOM 1607 N N . VAL A 1 197 ? 20.773 -6.898 -0.001 1.00 52.00 197 VAL A N 1
ATOM 1608 C CA . VAL A 1 197 ? 19.665 -6.916 -0.975 1.00 52.00 197 VAL A CA 1
ATOM 1609 C C . VAL A 1 197 ? 19.920 -5.879 -2.066 1.00 52.00 197 VAL A C 1
ATOM 1611 O O . VAL A 1 197 ? 19.478 -4.754 -1.902 1.00 52.00 197 VAL A O 1
ATOM 1614 N N . SER A 1 198 ? 20.643 -6.289 -3.125 1.00 49.06 198 SER A N 1
ATOM 1615 C CA . SER A 1 198 ? 20.834 -5.683 -4.469 1.00 49.06 198 SER A CA 1
ATOM 1616 C C . SER A 1 198 ? 21.029 -4.147 -4.582 1.00 49.06 198 SER A C 1
ATOM 1618 O O . SER A 1 198 ? 20.450 -3.358 -3.848 1.00 49.06 198 SER A O 1
ATOM 1620 N N . ASP A 1 199 ? 21.788 -3.683 -5.581 1.00 52.12 199 ASP A N 1
ATOM 1621 C CA . ASP A 1 199 ? 22.208 -2.279 -5.827 1.00 52.12 199 ASP A CA 1
ATOM 1622 C C . ASP A 1 199 ? 21.089 -1.207 -5.958 1.00 52.12 199 ASP A C 1
ATOM 1624 O O . ASP A 1 199 ? 21.350 -0.040 -6.251 1.00 52.12 199 ASP A O 1
ATOM 1628 N N . LYS A 1 200 ? 19.820 -1.556 -5.718 1.00 53.62 200 LYS A N 1
ATOM 1629 C CA . LYS A 1 200 ? 18.636 -0.695 -5.865 1.00 53.62 200 LYS A CA 1
ATOM 1630 C C . LYS A 1 200 ? 18.336 0.209 -4.654 1.00 53.62 200 LYS A C 1
ATOM 1632 O O . LYS A 1 200 ? 17.482 1.085 -4.760 1.00 53.62 200 LYS A O 1
ATOM 1637 N N . ASN A 1 201 ? 19.037 0.059 -3.527 1.00 52.50 201 ASN A N 1
ATOM 1638 C CA . ASN A 1 201 ? 18.633 0.648 -2.234 1.00 52.50 201 ASN A CA 1
ATOM 1639 C C . ASN A 1 201 ? 19.426 1.892 -1.772 1.00 52.50 201 ASN A C 1
ATOM 1641 O O . ASN A 1 201 ? 19.278 2.345 -0.638 1.00 52.50 201 ASN A O 1
ATOM 1645 N N . VAL A 1 202 ? 20.238 2.504 -2.638 1.00 54.75 202 VAL A N 1
ATOM 1646 C CA . VAL A 1 202 ? 21.251 3.512 -2.242 1.00 54.75 202 VAL A CA 1
ATOM 1647 C C . VAL A 1 202 ? 20.673 4.900 -1.869 1.00 54.75 202 VAL A C 1
ATOM 1649 O O . VAL A 1 202 ? 21.403 5.789 -1.443 1.00 54.75 202 VAL A O 1
ATOM 1652 N N . THR A 1 203 ? 19.356 5.127 -1.964 1.00 57.97 203 THR A N 1
ATOM 1653 C CA . THR A 1 203 ? 18.752 6.466 -1.734 1.00 57.97 203 THR A CA 1
ATOM 1654 C C . THR A 1 203 ? 17.669 6.541 -0.657 1.00 57.97 203 THR A C 1
ATOM 1656 O O . THR A 1 203 ? 17.190 7.637 -0.402 1.00 57.97 203 THR A O 1
ATOM 1659 N N . LEU A 1 204 ? 17.314 5.446 0.022 1.00 66.00 204 LEU A N 1
ATOM 1660 C CA . LEU A 1 204 ? 16.043 5.285 0.759 1.00 66.00 204 LEU A CA 1
ATOM 1661 C C . LEU A 1 204 ? 15.789 6.208 1.971 1.00 66.00 204 LEU A C 1
ATOM 1663 O O . LEU A 1 204 ? 14.679 6.218 2.493 1.00 66.00 204 LEU A O 1
ATOM 1667 N N . SER A 1 205 ? 16.763 7.000 2.414 1.00 73.19 205 SER A N 1
ATOM 1668 C CA . SER A 1 205 ? 16.644 7.824 3.621 1.00 73.19 205 SER A CA 1
ATOM 1669 C C . SER A 1 205 ? 16.478 9.323 3.326 1.00 73.19 205 SER A C 1
ATOM 1671 O O . SER A 1 205 ? 15.675 9.715 2.479 1.00 73.19 205 SER A O 1
ATOM 1673 N N . VAL A 1 206 ? 17.226 10.196 4.004 1.00 79.56 206 VAL A N 1
ATOM 1674 C CA . VAL A 1 206 ? 17.175 11.655 3.806 1.00 79.56 206 VAL A CA 1
ATOM 1675 C C . VAL A 1 206 ? 17.360 12.096 2.344 1.00 79.56 206 VAL A C 1
ATOM 1677 O O . VAL A 1 206 ? 16.659 13.023 1.933 1.00 79.56 206 VAL A O 1
ATOM 1680 N N . PRO A 1 207 ? 18.223 11.469 1.512 1.00 79.00 207 PRO A N 1
ATOM 1681 C CA . PRO A 1 207 ? 18.327 11.837 0.101 1.00 79.00 207 PRO A CA 1
ATOM 1682 C C . PRO A 1 207 ? 17.006 11.681 -0.662 1.00 79.00 207 PRO A C 1
ATOM 1684 O O . PRO A 1 207 ? 16.640 12.586 -1.413 1.00 79.00 207 PRO A O 1
ATOM 1687 N N . ARG A 1 208 ? 16.267 10.586 -0.433 1.00 81.06 208 ARG A N 1
ATOM 1688 C CA . ARG A 1 208 ? 14.942 10.370 -1.027 1.00 81.06 208 ARG A CA 1
ATOM 1689 C C . ARG A 1 208 ? 13.901 11.316 -0.448 1.00 81.06 208 ARG A C 1
ATOM 1691 O O . ARG A 1 208 ? 13.125 11.883 -1.210 1.00 81.06 208 ARG A O 1
ATOM 1698 N N . LEU A 1 209 ? 13.913 11.546 0.865 1.00 84.75 209 LEU A N 1
ATOM 1699 C CA . LEU A 1 209 ? 12.993 12.496 1.496 1.00 84.75 209 LEU A CA 1
ATOM 1700 C C . LEU A 1 209 ? 13.150 13.905 0.899 1.00 84.75 209 LEU A C 1
ATOM 1702 O O . LEU A 1 209 ? 12.168 14.530 0.509 1.00 84.75 209 LEU A O 1
ATOM 1706 N N . LYS A 1 210 ? 14.394 14.374 0.732 1.00 83.75 210 LYS A N 1
ATOM 1707 C CA . LYS A 1 210 ? 14.706 15.666 0.103 1.00 83.75 210 LYS A CA 1
ATOM 1708 C C . LYS A 1 210 ? 14.244 15.738 -1.353 1.00 83.75 210 LYS A C 1
ATOM 1710 O O . LYS A 1 210 ? 13.840 16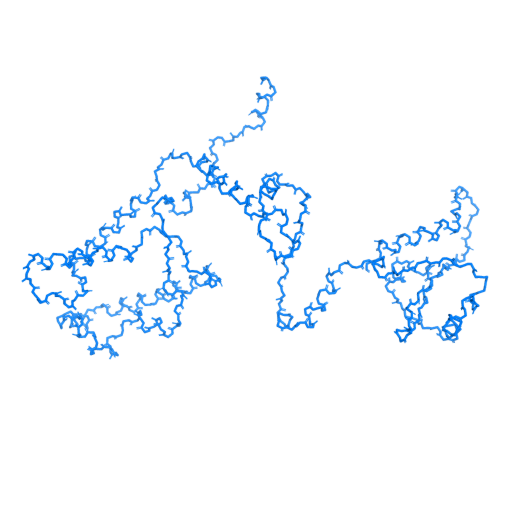.800 -1.819 1.00 83.75 210 LYS A O 1
ATOM 1715 N N . GLU A 1 211 ? 14.352 14.637 -2.085 1.00 86.06 211 GLU A N 1
ATOM 1716 C CA . GLU A 1 211 ? 13.930 14.544 -3.482 1.00 86.06 211 GLU A CA 1
ATOM 1717 C C . GLU A 1 211 ? 12.406 14.623 -3.638 1.00 86.06 211 GLU A C 1
ATOM 1719 O O . GLU A 1 211 ? 11.932 15.317 -4.538 1.00 86.06 211 GLU A O 1
ATOM 1724 N N . ILE A 1 212 ? 11.663 13.967 -2.738 1.00 87.44 212 ILE A N 1
ATOM 1725 C CA . ILE A 1 212 ? 10.195 13.991 -2.694 1.00 87.44 212 ILE A CA 1
ATOM 1726 C C . ILE A 1 212 ? 9.692 15.379 -2.281 1.00 87.44 212 ILE A C 1
ATOM 1728 O O . ILE A 1 212 ? 8.866 15.948 -2.986 1.00 87.44 212 ILE A O 1
ATOM 1732 N N . ILE A 1 213 ? 10.221 15.955 -1.193 1.00 88.00 213 ILE A N 1
ATOM 1733 C CA . ILE A 1 213 ? 9.794 17.276 -0.691 1.00 88.00 213 ILE A CA 1
ATOM 1734 C C . ILE A 1 213 ? 10.041 18.377 -1.732 1.00 88.00 213 ILE A C 1
ATOM 1736 O O . ILE A 1 213 ? 9.204 19.256 -1.911 1.00 88.00 213 ILE A O 1
ATOM 1740 N N . ASN A 1 214 ? 11.170 18.324 -2.444 1.00 88.25 214 ASN A N 1
ATOM 1741 C CA . ASN A 1 214 ? 11.489 19.305 -3.485 1.00 88.25 214 ASN A CA 1
ATOM 1742 C C . ASN A 1 214 ? 10.852 18.994 -4.846 1.00 88.25 214 ASN A C 1
ATOM 1744 O O . ASN A 1 214 ? 11.078 19.754 -5.785 1.00 88.25 214 ASN A O 1
ATOM 1748 N N . VAL A 1 215 ? 10.120 17.879 -4.978 1.00 89.81 215 VAL A N 1
ATOM 1749 C CA . VAL A 1 215 ? 9.492 17.430 -6.231 1.00 89.81 215 VAL A CA 1
ATOM 1750 C C . VAL A 1 215 ? 10.489 17.490 -7.400 1.00 89.81 215 VAL A C 1
ATOM 1752 O O . VAL A 1 215 ? 10.307 18.190 -8.397 1.00 89.81 215 VAL A O 1
ATOM 1755 N N . SER A 1 216 ? 11.617 16.788 -7.256 1.00 86.06 216 SER A N 1
ATOM 1756 C CA . SER A 1 216 ? 12.665 16.794 -8.283 1.00 86.06 216 SER A CA 1
ATOM 1757 C C . SER A 1 216 ? 12.177 16.157 -9.590 1.00 86.06 216 SER A C 1
ATOM 1759 O O . SER A 1 216 ? 11.752 15.004 -9.610 1.00 86.06 216 SER A O 1
ATOM 1761 N N . ILE A 1 217 ? 12.325 16.871 -10.711 1.00 87.50 217 ILE A N 1
ATOM 1762 C CA . ILE A 1 217 ? 11.943 16.396 -12.058 1.00 87.50 217 ILE A CA 1
ATOM 1763 C C . ILE A 1 217 ? 12.797 15.190 -12.498 1.00 87.50 217 ILE A C 1
ATOM 1765 O O . ILE A 1 217 ? 12.354 14.301 -13.233 1.00 87.50 217 ILE A O 1
ATOM 1769 N N . LYS A 1 218 ? 14.058 15.143 -12.062 1.00 86.25 218 LYS A N 1
ATOM 1770 C CA . LYS A 1 218 ? 15.004 14.079 -12.413 1.00 86.25 218 LYS A CA 1
ATOM 1771 C C . LYS A 1 218 ? 15.448 13.348 -11.153 1.00 86.25 218 LYS A C 1
ATOM 1773 O O . LYS A 1 218 ? 16.500 13.691 -10.611 1.00 86.25 218 LYS A O 1
ATOM 1778 N N . PRO A 1 219 ? 14.654 12.374 -10.670 1.00 82.38 219 PRO A N 1
ATOM 1779 C CA . PRO A 1 219 ? 15.060 11.627 -9.503 1.00 82.38 219 PRO A CA 1
ATOM 1780 C C . PRO A 1 219 ? 16.255 10.718 -9.812 1.00 82.38 219 PRO A C 1
ATOM 1782 O O . PRO A 1 219 ? 16.361 10.194 -10.923 1.00 82.38 219 PRO A O 1
ATOM 1785 N N . LYS A 1 220 ? 17.158 10.549 -8.841 1.00 79.56 220 LYS A N 1
ATOM 1786 C CA . LYS A 1 220 ? 18.424 9.812 -9.006 1.00 79.56 220 LYS A CA 1
ATOM 1787 C C . LYS A 1 220 ? 18.209 8.318 -9.250 1.00 79.56 220 LYS A C 1
ATOM 1789 O O . LYS A 1 220 ? 18.948 7.713 -10.016 1.00 79.56 220 LYS A O 1
ATOM 1794 N N . THR A 1 221 ? 17.208 7.733 -8.604 1.00 78.81 221 THR A N 1
ATOM 1795 C CA . THR A 1 221 ? 16.888 6.298 -8.634 1.00 78.81 221 THR A CA 1
ATOM 1796 C C . THR A 1 221 ? 15.457 6.109 -9.129 1.00 78.81 221 THR A C 1
ATOM 1798 O O . THR A 1 221 ? 14.516 5.912 -8.364 1.00 78.81 221 THR A O 1
ATOM 1801 N N . ARG A 1 222 ? 15.268 6.217 -10.447 1.00 81.75 222 ARG A N 1
ATOM 1802 C CA . ARG A 1 222 ? 13.979 5.922 -11.084 1.00 81.75 222 ARG A CA 1
ATOM 1803 C C . ARG A 1 222 ? 13.751 4.415 -11.072 1.00 81.75 222 ARG A C 1
ATOM 1805 O O . ARG A 1 222 ? 14.542 3.674 -11.646 1.00 81.75 222 ARG A O 1
ATOM 1812 N N . SER A 1 223 ? 12.675 3.973 -10.438 1.00 82.12 223 SER A N 1
ATOM 1813 C CA . SER A 1 223 ? 12.240 2.580 -10.463 1.00 82.12 223 SER A CA 1
ATOM 1814 C C . SER A 1 223 ? 10.753 2.503 -10.781 1.00 82.12 223 SER A C 1
ATOM 1816 O O . SER A 1 223 ? 9.975 3.385 -10.414 1.00 82.12 223 SER A O 1
ATOM 1818 N N . LEU A 1 224 ? 10.375 1.448 -11.494 1.00 85.12 224 LEU A N 1
ATOM 1819 C CA . LEU A 1 224 ? 8.995 1.141 -11.832 1.00 85.12 224 LEU A CA 1
ATOM 1820 C C . LEU A 1 224 ? 8.786 -0.358 -11.616 1.00 85.12 224 LEU A C 1
ATOM 1822 O O . LEU A 1 224 ? 9.567 -1.174 -12.104 1.00 85.12 224 LEU A O 1
ATOM 1826 N N . THR A 1 225 ? 7.750 -0.709 -10.858 1.00 87.44 225 THR A N 1
ATOM 1827 C CA . THR A 1 225 ? 7.361 -2.101 -10.616 1.00 87.44 225 THR A CA 1
ATOM 1828 C C . THR A 1 225 ? 6.203 -2.445 -11.544 1.00 87.44 225 THR A C 1
ATOM 1830 O O . THR A 1 225 ? 5.118 -1.886 -11.403 1.00 87.44 225 THR A O 1
ATOM 1833 N N . VAL A 1 226 ? 6.433 -3.351 -12.496 1.00 88.88 226 VAL A N 1
ATOM 1834 C CA . VAL A 1 226 ? 5.394 -3.861 -13.403 1.00 88.88 226 VAL A CA 1
ATOM 1835 C C . VAL A 1 226 ? 4.867 -5.182 -12.855 1.00 88.88 226 VAL A C 1
ATOM 1837 O O . VAL A 1 226 ? 5.634 -6.126 -12.678 1.00 88.88 226 VAL A O 1
ATOM 1840 N N . TYR A 1 227 ? 3.559 -5.264 -12.617 1.00 89.94 227 TYR A N 1
ATOM 1841 C CA . TYR A 1 227 ? 2.897 -6.520 -12.269 1.00 89.94 227 TYR A CA 1
ATOM 1842 C C . TYR A 1 227 ? 2.404 -7.219 -13.537 1.00 89.94 227 TYR A C 1
ATOM 1844 O O . TYR A 1 227 ? 1.728 -6.613 -14.368 1.00 89.94 227 TYR A O 1
ATOM 1852 N N . LEU A 1 228 ? 2.745 -8.499 -13.687 1.00 90.38 228 LEU A N 1
ATOM 1853 C CA . LEU A 1 228 ? 2.318 -9.316 -14.821 1.00 90.38 228 LEU A CA 1
ATOM 1854 C C . LEU A 1 228 ? 0.952 -9.948 -14.548 1.00 90.38 228 LEU A C 1
ATOM 1856 O O . LEU A 1 228 ? 0.689 -10.409 -13.435 1.00 90.38 228 LEU A O 1
ATOM 1860 N N . THR A 1 229 ? 0.113 -10.028 -15.579 1.00 90.31 229 THR A N 1
ATOM 1861 C CA . THR A 1 229 ? -1.216 -10.648 -15.517 1.00 90.31 229 THR A CA 1
ATOM 1862 C C . THR A 1 229 ? -1.288 -11.939 -16.340 1.00 90.31 229 THR A C 1
ATOM 1864 O O . THR A 1 229 ? -0.510 -12.177 -17.269 1.00 90.31 229 THR A O 1
ATOM 1867 N N . GLY A 1 230 ? -2.248 -12.802 -15.996 1.00 88.88 230 GLY A N 1
ATOM 1868 C CA . GLY A 1 230 ? -2.545 -14.026 -16.739 1.00 88.88 230 GLY A CA 1
ATOM 1869 C C . GLY A 1 230 ? -1.473 -15.109 -16.600 1.00 88.88 230 GLY A C 1
ATOM 1870 O O . GLY A 1 230 ? -0.957 -15.381 -15.520 1.00 88.88 230 GLY A O 1
ATOM 1871 N N . GLN A 1 231 ? -1.144 -15.771 -17.710 1.00 84.38 231 GLN A N 1
ATOM 1872 C CA . GLN A 1 231 ? -0.225 -16.918 -17.704 1.00 84.38 231 GLN A CA 1
ATOM 1873 C C . GLN A 1 231 ? 1.244 -16.529 -17.474 1.00 84.38 231 GLN A C 1
ATOM 1875 O O . GLN A 1 231 ? 2.065 -17.402 -17.203 1.00 84.38 231 GLN A O 1
ATOM 1880 N N . ALA A 1 232 ? 1.592 -15.246 -17.598 1.00 82.69 232 ALA A N 1
ATOM 1881 C CA . ALA A 1 232 ? 2.953 -14.761 -17.383 1.00 82.69 232 ALA A CA 1
ATOM 1882 C C . ALA A 1 232 ? 3.314 -14.633 -15.894 1.00 82.69 232 ALA A C 1
ATOM 1884 O O . ALA A 1 232 ? 4.494 -14.620 -15.563 1.00 82.69 232 ALA A O 1
ATOM 1885 N N . THR A 1 233 ? 2.320 -14.593 -14.998 1.00 85.75 233 THR A N 1
ATOM 1886 C CA . THR A 1 233 ? 2.537 -14.482 -13.547 1.00 85.75 233 THR A CA 1
ATOM 1887 C C . THR A 1 233 ? 3.186 -15.741 -12.965 1.00 85.75 233 THR A C 1
ATOM 1889 O O . THR A 1 233 ? 4.070 -15.638 -12.122 1.00 85.75 233 THR A O 1
ATOM 1892 N N . ASN A 1 234 ? 2.794 -16.925 -13.450 1.00 85.69 234 ASN A N 1
ATOM 1893 C CA . ASN A 1 234 ? 3.257 -18.209 -12.906 1.00 85.69 234 ASN A CA 1
ATOM 1894 C C . ASN A 1 234 ? 4.335 -18.899 -13.762 1.00 85.69 234 ASN A C 1
ATOM 1896 O O . ASN A 1 234 ? 4.960 -19.848 -13.296 1.00 85.69 234 ASN A O 1
ATOM 1900 N N . ASN A 1 235 ? 4.572 -18.438 -14.997 1.00 92.12 235 ASN A N 1
ATOM 1901 C CA . ASN A 1 235 ? 5.519 -19.065 -15.922 1.00 92.12 235 ASN A CA 1
ATOM 1902 C C . ASN A 1 235 ? 6.746 -18.179 -16.159 1.00 92.12 235 ASN A C 1
ATOM 1904 O O . ASN A 1 235 ? 6.658 -17.126 -16.793 1.00 92.12 235 ASN A O 1
ATOM 1908 N N . ALA A 1 236 ? 7.915 -18.663 -15.734 1.00 90.50 236 ALA A N 1
ATOM 1909 C CA . ALA A 1 236 ? 9.182 -17.944 -15.864 1.00 90.50 236 ALA A CA 1
ATOM 1910 C C . ALA A 1 236 ? 9.574 -17.651 -17.326 1.00 90.50 236 ALA A C 1
ATOM 1912 O O . ALA A 1 236 ? 10.107 -16.584 -17.617 1.00 90.50 236 ALA A O 1
ATOM 1913 N N . GLU A 1 237 ? 9.285 -18.558 -18.262 1.00 90.38 237 GLU A N 1
ATOM 1914 C CA . GLU A 1 237 ? 9.609 -18.378 -19.686 1.00 90.38 237 GLU A CA 1
ATOM 1915 C C . GLU A 1 237 ? 8.823 -17.224 -20.317 1.00 90.38 237 GLU A C 1
ATOM 1917 O O . GLU A 1 237 ? 9.396 -16.364 -20.981 1.00 90.38 237 GLU A O 1
ATOM 1922 N N . LYS A 1 238 ? 7.515 -17.144 -20.041 1.00 88.12 238 LYS A N 1
ATOM 1923 C CA . LYS A 1 238 ? 6.666 -16.039 -20.512 1.00 88.12 238 LYS A CA 1
ATOM 1924 C C . LYS A 1 238 ? 7.046 -14.717 -19.852 1.00 88.12 238 LYS A C 1
ATOM 1926 O O . LYS A 1 238 ? 7.021 -13.682 -20.507 1.00 88.12 238 LYS A O 1
ATOM 1931 N N . CYS A 1 239 ? 7.444 -14.751 -18.580 1.00 89.38 239 CYS A N 1
ATOM 1932 C CA . CYS A 1 239 ? 7.985 -13.582 -17.890 1.00 89.38 239 CYS A CA 1
ATOM 1933 C C . CYS A 1 239 ? 9.251 -13.055 -18.589 1.00 89.38 239 CYS A C 1
ATOM 1935 O O . CYS A 1 239 ? 9.336 -11.862 -18.872 1.00 89.38 239 CYS A O 1
ATOM 1937 N N . LYS A 1 240 ? 10.184 -13.940 -18.972 1.00 89.75 240 LYS A N 1
ATOM 1938 C CA . LYS A 1 240 ? 11.374 -13.557 -19.753 1.00 89.75 240 LYS A CA 1
ATOM 1939 C C . LYS A 1 240 ? 11.014 -12.958 -21.111 1.00 89.75 240 LYS A C 1
ATOM 1941 O O . LYS A 1 240 ? 11.600 -11.957 -21.490 1.00 89.75 240 LYS A O 1
ATOM 1946 N N . GLN A 1 241 ? 10.020 -13.505 -21.811 1.00 88.94 241 GLN A N 1
ATOM 1947 C CA . GLN A 1 241 ? 9.556 -12.930 -23.082 1.00 88.94 241 GLN A CA 1
ATOM 1948 C C . GLN A 1 241 ? 9.028 -11.499 -22.917 1.00 88.94 241 GLN A C 1
ATOM 1950 O O . GLN A 1 241 ? 9.303 -10.643 -23.752 1.00 88.94 241 GLN A O 1
ATOM 1955 N N . VAL A 1 242 ? 8.281 -11.225 -21.842 1.00 89.19 242 VAL A N 1
ATOM 1956 C CA . VAL A 1 242 ? 7.822 -9.862 -21.536 1.00 89.19 242 VAL A CA 1
ATOM 1957 C C . VAL A 1 242 ? 8.999 -8.965 -21.160 1.00 89.19 242 VAL A C 1
ATOM 1959 O O . VAL A 1 242 ? 9.053 -7.829 -21.616 1.00 89.19 242 VAL A O 1
ATOM 1962 N N . LEU A 1 243 ? 9.964 -9.477 -20.391 1.00 89.31 243 LEU A N 1
ATOM 1963 C CA . LEU A 1 243 ? 11.176 -8.740 -20.042 1.00 89.31 243 LEU A CA 1
ATOM 1964 C C . LEU A 1 243 ? 11.960 -8.322 -21.291 1.00 89.31 243 LEU A C 1
ATOM 1966 O O . LEU A 1 243 ? 12.275 -7.148 -21.419 1.00 89.31 243 LEU A O 1
ATOM 1970 N N . CYS A 1 244 ? 12.199 -9.234 -22.235 1.00 87.25 244 CYS A N 1
ATOM 1971 C CA . CYS A 1 244 ? 12.905 -8.929 -23.484 1.00 87.25 244 CYS A CA 1
ATOM 1972 C C . CYS A 1 244 ? 12.186 -7.881 -24.345 1.00 87.25 244 CYS A C 1
ATOM 1974 O O . CYS A 1 244 ? 12.834 -7.177 -25.102 1.00 87.25 244 CYS A O 1
ATOM 1976 N N . ARG A 1 245 ? 10.856 -7.767 -24.240 1.00 86.62 245 ARG A N 1
ATOM 1977 C CA . ARG A 1 245 ? 10.079 -6.735 -24.950 1.00 86.62 245 ARG A CA 1
ATOM 1978 C C . ARG A 1 245 ? 10.120 -5.366 -24.276 1.00 86.62 245 ARG A C 1
ATOM 1980 O O . ARG A 1 245 ? 9.784 -4.377 -24.912 1.00 86.62 245 ARG A O 1
ATOM 1987 N N . LEU A 1 246 ? 10.412 -5.327 -22.978 1.00 87.62 246 LEU A N 1
ATOM 1988 C CA . LEU A 1 246 ? 10.441 -4.099 -22.184 1.00 87.62 246 LEU A CA 1
ATOM 1989 C C . LEU A 1 246 ? 11.860 -3.567 -21.984 1.00 87.62 246 LEU A C 1
ATOM 1991 O O . LEU A 1 246 ? 12.016 -2.373 -21.737 1.00 87.62 246 LEU A O 1
ATOM 1995 N N . ASP A 1 247 ? 12.867 -4.440 -22.024 1.00 85.69 247 ASP A N 1
ATOM 1996 C CA . ASP A 1 247 ? 14.262 -4.033 -21.920 1.00 85.69 247 ASP A CA 1
ATOM 1997 C C . ASP A 1 247 ? 14.648 -3.277 -23.190 1.00 85.69 247 ASP A C 1
ATOM 1999 O O . ASP A 1 247 ? 14.568 -3.803 -24.298 1.00 85.69 247 ASP A O 1
ATOM 2003 N N . HIS A 1 248 ? 15.031 -2.018 -23.018 1.00 83.69 248 HIS A N 1
ATOM 2004 C CA . HIS A 1 248 ? 15.544 -1.213 -24.112 1.00 83.69 248 HIS A CA 1
ATOM 2005 C C . HIS A 1 248 ? 17.001 -1.614 -24.340 1.00 83.69 248 HIS A C 1
ATOM 2007 O O . HIS A 1 248 ? 17.892 -1.293 -23.545 1.00 83.69 248 HIS A O 1
ATOM 2013 N N . CYS A 1 249 ? 17.225 -2.347 -25.423 1.00 81.75 249 CYS A N 1
ATOM 2014 C CA . CYS A 1 249 ? 18.540 -2.762 -25.874 1.00 81.75 249 CYS A CA 1
ATOM 2015 C C . CYS A 1 249 ? 18.825 -2.076 -27.204 1.00 81.75 249 CYS A C 1
ATOM 2017 O O . CYS A 1 249 ? 18.246 -2.438 -28.218 1.00 81.75 249 CYS A O 1
ATOM 2019 N N . THR A 1 250 ? 19.735 -1.107 -27.199 1.00 84.62 250 THR A N 1
ATOM 2020 C CA . THR A 1 250 ? 20.259 -0.549 -28.445 1.00 84.62 250 THR A CA 1
ATOM 2021 C C . THR A 1 250 ? 21.248 -1.516 -29.078 1.00 84.62 250 THR A C 1
ATOM 2023 O O . THR A 1 250 ? 21.937 -2.269 -28.378 1.00 84.62 250 THR A O 1
ATOM 2026 N N . LEU A 1 251 ? 21.401 -1.432 -30.400 1.00 83.06 251 LEU A N 1
ATOM 2027 C CA . LEU A 1 251 ? 22.372 -2.238 -31.143 1.00 83.06 251 LEU A CA 1
ATOM 2028 C C . LEU A 1 251 ? 23.802 -2.088 -30.585 1.00 83.06 251 LEU A C 1
ATOM 2030 O O . LEU A 1 251 ? 24.567 -3.045 -30.565 1.00 83.06 251 LEU A O 1
ATOM 2034 N N . ARG A 1 252 ? 24.144 -0.923 -30.012 1.00 85.94 252 ARG A N 1
ATOM 2035 C CA . ARG A 1 252 ? 25.425 -0.691 -29.317 1.00 85.94 252 ARG A CA 1
ATOM 2036 C C . ARG A 1 252 ? 25.727 -1.686 -28.200 1.00 85.94 252 ARG A C 1
ATOM 2038 O O . ARG A 1 252 ? 26.898 -1.941 -27.942 1.00 85.94 252 ARG A O 1
ATOM 2045 N N . LYS A 1 253 ? 24.713 -2.177 -27.487 1.00 85.44 253 LYS A N 1
ATOM 2046 C CA . LYS A 1 253 ? 24.908 -3.095 -26.357 1.00 85.44 253 LYS A CA 1
ATOM 2047 C C . LYS A 1 253 ? 25.283 -4.503 -26.828 1.00 85.44 253 LYS A C 1
ATOM 2049 O O . LYS A 1 253 ? 26.040 -5.175 -26.135 1.00 85.44 253 LYS A O 1
ATOM 2054 N N . GLU A 1 254 ? 24.783 -4.905 -27.994 1.00 82.81 254 GLU A N 1
ATOM 2055 C CA . GLU A 1 254 ? 24.978 -6.241 -28.570 1.00 82.81 254 GLU A CA 1
ATOM 2056 C C . GLU A 1 254 ? 26.147 -6.292 -29.573 1.00 82.81 254 GLU A C 1
ATOM 2058 O O . GLU A 1 254 ? 26.791 -7.329 -29.728 1.00 82.81 254 GLU A O 1
ATOM 2063 N N . THR A 1 255 ? 26.482 -5.176 -30.231 1.00 85.31 255 THR A N 1
ATOM 2064 C CA . THR A 1 255 ? 27.602 -5.110 -31.181 1.00 85.31 255 THR A CA 1
ATOM 2065 C C . THR A 1 255 ? 28.948 -5.169 -30.461 1.00 85.31 255 THR A C 1
ATOM 2067 O O . THR A 1 255 ? 29.335 -4.244 -29.747 1.00 85.31 255 THR A O 1
ATOM 2070 N N . ALA A 1 256 ? 29.709 -6.240 -30.700 1.00 87.38 256 ALA A N 1
ATOM 2071 C CA . ALA A 1 256 ? 31.042 -6.415 -30.124 1.00 87.38 256 ALA A CA 1
ATOM 2072 C C . ALA A 1 256 ? 32.112 -5.528 -30.786 1.00 87.38 256 ALA A C 1
ATOM 2074 O O . ALA A 1 256 ? 33.009 -5.028 -30.106 1.00 87.38 256 ALA A O 1
ATOM 2075 N N . ASN A 1 257 ? 32.049 -5.356 -32.110 1.00 88.25 257 ASN A N 1
ATOM 2076 C CA . ASN A 1 257 ? 32.998 -4.548 -32.870 1.00 88.25 257 ASN A CA 1
ATOM 2077 C C . ASN A 1 257 ? 32.372 -4.055 -34.182 1.00 88.25 257 ASN A C 1
ATOM 2079 O O . ASN A 1 257 ? 31.599 -4.782 -34.803 1.00 88.25 257 ASN A O 1
ATOM 2083 N N . THR A 1 258 ? 32.782 -2.869 -34.628 1.00 86.50 258 THR A N 1
ATOM 2084 C CA . THR A 1 258 ? 32.417 -2.298 -35.927 1.00 86.50 258 THR A CA 1
ATOM 2085 C C . THR A 1 258 ? 33.693 -1.949 -36.681 1.00 86.50 258 THR A C 1
ATOM 2087 O O . THR A 1 258 ? 34.588 -1.297 -36.144 1.00 86.50 258 THR A O 1
ATOM 2090 N N . THR A 1 259 ? 33.799 -2.379 -37.935 1.00 87.06 259 THR A N 1
ATOM 2091 C CA . THR A 1 259 ? 34.976 -2.128 -38.778 1.00 87.06 259 THR A CA 1
ATOM 2092 C C . THR A 1 259 ? 34.548 -1.748 -40.182 1.00 87.06 259 THR A C 1
ATOM 2094 O O . THR A 1 259 ? 33.718 -2.430 -40.782 1.00 87.06 259 THR A O 1
ATOM 2097 N N . LEU A 1 260 ? 35.152 -0.689 -40.717 1.00 85.38 260 LEU A N 1
ATOM 2098 C CA . LEU A 1 260 ? 34.912 -0.222 -42.078 1.00 85.38 260 LEU A CA 1
ATOM 2099 C C . LEU A 1 260 ? 35.964 -0.816 -43.018 1.00 85.38 260 LEU A C 1
ATOM 2101 O O . LEU A 1 260 ? 37.166 -0.680 -42.787 1.00 85.38 260 LEU A O 1
ATOM 2105 N N . TYR A 1 261 ? 35.503 -1.463 -44.086 1.00 84.19 261 TYR A N 1
ATOM 2106 C CA . TYR A 1 261 ? 36.352 -2.011 -45.139 1.00 84.19 261 TYR A CA 1
ATOM 2107 C C . TYR A 1 261 ? 35.956 -1.414 -46.483 1.00 84.19 261 TYR A C 1
ATOM 2109 O O . TYR A 1 261 ? 34.783 -1.420 -46.851 1.00 84.19 261 TYR A O 1
ATOM 2117 N N . TYR A 1 262 ? 36.947 -0.950 -47.241 1.00 82.19 262 TYR A N 1
ATOM 2118 C CA . TYR A 1 262 ? 36.746 -0.537 -48.623 1.00 82.19 262 TYR A CA 1
ATOM 2119 C C . TYR A 1 262 ? 36.826 -1.758 -49.542 1.00 82.19 262 TYR A C 1
ATOM 2121 O O . TYR A 1 262 ? 37.860 -2.426 -49.603 1.00 82.19 262 TYR A O 1
ATOM 2129 N N . VAL A 1 263 ? 35.737 -2.046 -50.255 1.00 81.19 263 VAL A N 1
ATOM 2130 C CA . VAL A 1 263 ? 35.643 -3.174 -51.187 1.00 81.19 263 VAL A CA 1
ATOM 2131 C C . VAL A 1 263 ? 35.166 -2.649 -52.546 1.00 81.19 263 VAL A C 1
ATOM 2133 O O . VAL A 1 263 ? 34.043 -2.154 -52.622 1.00 81.19 263 VAL A O 1
ATOM 2136 N N . PRO A 1 264 ? 35.994 -2.724 -53.608 1.00 79.19 264 PRO A N 1
ATOM 2137 C CA . PRO A 1 264 ? 35.634 -2.210 -54.931 1.00 79.19 264 PRO A CA 1
ATOM 2138 C C . PRO A 1 264 ? 34.464 -2.954 -55.583 1.00 79.19 264 PRO A C 1
ATOM 2140 O O . PRO A 1 264 ? 33.614 -2.318 -56.201 1.00 79.19 264 PRO A O 1
ATOM 2143 N N . ASP A 1 265 ? 34.417 -4.281 -55.424 1.00 79.00 265 ASP A N 1
ATOM 2144 C CA . ASP A 1 265 ? 33.399 -5.136 -56.034 1.00 79.00 265 ASP A CA 1
ATOM 2145 C C . ASP A 1 265 ? 32.422 -5.685 -54.985 1.00 79.00 265 ASP A C 1
ATOM 2147 O O . ASP A 1 265 ? 32.837 -6.217 -53.956 1.00 79.00 265 ASP A O 1
ATOM 2151 N N . PRO A 1 266 ? 31.102 -5.622 -55.229 1.00 69.88 266 PRO A N 1
ATOM 2152 C CA . PRO A 1 266 ? 30.113 -6.028 -54.239 1.00 69.88 266 PRO A CA 1
ATOM 2153 C C . PRO A 1 266 ? 30.057 -7.547 -54.013 1.00 69.88 266 PRO A C 1
ATOM 2155 O O . PRO A 1 266 ? 29.639 -7.983 -52.940 1.00 69.88 266 PRO A O 1
ATOM 2158 N N . GLN A 1 267 ? 30.452 -8.355 -54.991 1.00 74.31 267 GLN A N 1
ATOM 2159 C CA . GLN A 1 267 ? 30.438 -9.818 -54.875 1.00 74.31 267 GLN A CA 1
ATOM 2160 C C . GLN A 1 267 ? 31.733 -10.382 -54.287 1.00 74.31 267 GLN A C 1
ATOM 2162 O O . GLN A 1 267 ? 31.761 -11.539 -53.882 1.00 74.31 267 GLN A O 1
ATOM 2167 N N . ASP A 1 268 ? 32.786 -9.569 -54.222 1.00 76.62 268 ASP A N 1
ATOM 2168 C CA . ASP A 1 268 ? 34.073 -9.980 -53.679 1.00 76.62 268 ASP A CA 1
ATOM 2169 C C . ASP A 1 268 ? 34.237 -9.477 -52.241 1.00 76.62 268 ASP A C 1
ATOM 2171 O O . ASP A 1 268 ? 33.566 -8.544 -51.787 1.00 76.62 268 ASP A O 1
ATOM 2175 N N . THR A 1 269 ? 35.119 -10.112 -51.478 1.00 79.69 269 THR A N 1
ATOM 2176 C CA . THR A 1 269 ? 35.423 -9.674 -50.126 1.00 79.69 269 THR A CA 1
ATOM 2177 C C . THR A 1 269 ? 36.865 -9.944 -49.723 1.00 79.69 269 THR A C 1
ATOM 2179 O O . THR A 1 269 ? 37.433 -10.994 -49.985 1.00 79.69 269 THR A O 1
ATOM 2182 N N . VAL A 1 270 ? 37.448 -8.983 -49.001 1.00 79.06 270 VAL A N 1
ATOM 2183 C CA . VAL A 1 270 ? 38.799 -9.083 -48.426 1.00 79.06 270 VAL A CA 1
ATOM 2184 C C . VAL A 1 270 ? 38.856 -10.082 -47.253 1.00 79.06 270 VAL A C 1
ATOM 2186 O O . VAL A 1 270 ? 39.936 -10.536 -46.881 1.00 79.06 270 VAL A O 1
ATOM 2189 N N . ILE A 1 271 ? 37.708 -10.438 -46.665 1.00 81.38 271 ILE A N 1
ATOM 2190 C CA . ILE A 1 271 ? 37.612 -11.350 -45.518 1.00 81.38 271 ILE A CA 1
ATOM 2191 C C . ILE A 1 271 ? 37.273 -12.752 -46.022 1.00 81.38 271 ILE A C 1
ATOM 2193 O O . ILE A 1 271 ? 36.149 -13.002 -46.447 1.00 81.38 271 ILE A O 1
ATOM 2197 N N . SER A 1 272 ? 38.227 -13.679 -45.922 1.00 78.88 272 SER A N 1
ATOM 2198 C CA . SER A 1 272 ? 38.062 -15.056 -46.409 1.00 78.88 272 SER A CA 1
ATOM 2199 C C . SER A 1 272 ? 36.936 -15.829 -45.713 1.00 78.88 272 SER A C 1
ATOM 2201 O O . SER A 1 272 ? 36.330 -16.690 -46.337 1.00 78.88 272 SER A O 1
ATOM 2203 N N . GLU A 1 273 ? 36.633 -15.509 -44.450 1.00 81.06 273 GLU A N 1
ATOM 2204 C CA . GLU A 1 273 ? 35.526 -16.122 -43.691 1.00 81.06 273 GLU A CA 1
ATOM 2205 C C . GLU A 1 273 ? 34.146 -15.751 -44.266 1.00 81.06 273 GLU A C 1
ATOM 2207 O O . GLU A 1 273 ? 33.195 -16.512 -44.107 1.00 81.06 273 GLU A O 1
ATOM 2212 N N . ASP A 1 274 ? 34.039 -14.616 -44.971 1.00 83.25 274 ASP A N 1
ATOM 2213 C CA . ASP A 1 274 ? 32.748 -14.083 -45.410 1.00 83.25 274 ASP A CA 1
ATOM 2214 C C . ASP A 1 274 ? 32.374 -14.418 -46.858 1.00 83.25 274 ASP A C 1
ATOM 2216 O O . ASP A 1 274 ? 31.256 -14.161 -47.306 1.00 83.25 274 ASP A O 1
ATOM 2220 N N . GLN A 1 275 ? 33.314 -14.978 -47.617 1.00 82.69 275 GLN A N 1
ATOM 2221 C CA . GLN A 1 275 ? 33.186 -15.134 -49.064 1.00 82.69 275 GLN A CA 1
ATOM 2222 C C . GLN A 1 275 ? 32.054 -16.095 -49.461 1.00 82.69 275 GLN A C 1
ATOM 2224 O O . GLN A 1 275 ? 31.318 -15.824 -50.409 1.00 82.69 275 GLN A O 1
ATOM 2229 N N . GLU A 1 276 ? 31.886 -17.189 -48.716 1.00 82.50 276 GLU A N 1
ATOM 2230 C CA . GLU A 1 276 ? 30.900 -18.233 -49.021 1.00 82.50 276 GLU A CA 1
ATOM 2231 C C . GLU A 1 276 ? 29.455 -17.728 -48.879 1.00 82.50 276 GLU A C 1
ATOM 2233 O O . GLU A 1 276 ? 28.626 -17.922 -49.775 1.00 82.50 276 GLU A O 1
ATOM 2238 N N . TRP A 1 277 ? 29.148 -17.024 -47.786 1.00 83.06 277 TRP A N 1
ATOM 2239 C CA . TRP A 1 277 ? 27.786 -16.558 -47.518 1.00 83.06 277 TRP A CA 1
ATOM 2240 C C . TRP A 1 277 ? 27.426 -15.301 -48.319 1.00 83.06 277 TRP A C 1
ATOM 2242 O O . TRP A 1 277 ? 26.287 -15.167 -48.765 1.00 83.06 277 TRP A O 1
ATOM 2252 N N . VAL A 1 278 ? 28.395 -14.418 -48.599 1.00 82.94 278 VAL A N 1
ATOM 2253 C CA . VAL A 1 278 ? 28.175 -13.261 -49.484 1.00 82.94 278 VAL A CA 1
ATOM 2254 C C . VAL A 1 278 ? 27.880 -13.711 -50.919 1.00 82.94 278 VAL A C 1
ATOM 2256 O O . VAL A 1 278 ? 26.965 -13.164 -51.533 1.00 82.94 278 VAL A O 1
ATOM 2259 N N . SER A 1 279 ? 28.598 -14.712 -51.450 1.00 81.81 279 SER A N 1
ATOM 2260 C CA . SER A 1 279 ? 28.326 -15.260 -52.794 1.00 81.81 279 SER A CA 1
ATOM 2261 C C . SER A 1 279 ? 26.911 -15.827 -52.879 1.00 81.81 279 SER A C 1
ATOM 2263 O O . SER A 1 279 ? 26.148 -15.475 -53.777 1.00 81.81 279 SER A O 1
ATOM 2265 N N . THR A 1 280 ? 26.532 -16.628 -51.879 1.00 82.31 280 THR A N 1
ATOM 2266 C CA . THR A 1 280 ? 25.213 -17.269 -51.802 1.00 82.31 280 THR A CA 1
ATOM 2267 C C . THR A 1 280 ? 24.072 -16.243 -51.816 1.00 82.31 280 THR A C 1
ATOM 2269 O O . THR A 1 280 ? 23.104 -16.412 -52.554 1.00 82.31 280 THR A O 1
ATOM 2272 N N . TYR A 1 281 ? 24.208 -15.134 -51.080 1.00 81.75 281 TYR A N 1
ATOM 2273 C CA . TYR A 1 281 ? 23.207 -14.060 -51.048 1.00 81.75 281 TYR A CA 1
ATOM 2274 C C . TYR A 1 281 ? 22.969 -13.402 -52.420 1.00 81.75 281 TYR A C 1
ATOM 2276 O O . TYR A 1 281 ? 21.837 -13.085 -52.779 1.00 81.75 281 TYR A O 1
ATOM 2284 N N . TYR A 1 282 ? 24.023 -13.189 -53.217 1.00 78.88 282 TYR A N 1
ATOM 2285 C CA . TYR A 1 282 ? 23.876 -12.603 -54.558 1.00 78.88 282 TYR A CA 1
ATOM 2286 C C . TYR A 1 282 ? 23.375 -13.606 -55.604 1.00 78.88 282 TYR A C 1
ATOM 2288 O O . TYR A 1 282 ? 22.817 -13.193 -56.622 1.00 78.88 282 TYR A O 1
ATOM 2296 N N . GLU A 1 283 ? 23.563 -14.903 -55.365 1.00 78.50 283 GLU A N 1
ATOM 2297 C CA . GLU A 1 283 ? 23.013 -15.976 -56.197 1.00 78.50 283 GLU A CA 1
ATOM 2298 C C . GLU A 1 283 ? 21.512 -16.183 -55.944 1.00 78.50 283 GLU A C 1
ATOM 2300 O O . GLU A 1 283 ? 20.767 -16.472 -56.884 1.00 78.50 283 GLU A O 1
ATOM 2305 N N . MET A 1 284 ? 21.053 -15.985 -54.703 1.00 70.19 284 MET A N 1
ATOM 2306 C CA . MET A 1 284 ? 19.646 -16.072 -54.305 1.00 70.19 284 MET A CA 1
ATOM 2307 C C . MET A 1 284 ? 19.275 -14.897 -53.380 1.00 70.19 284 MET A C 1
ATOM 2309 O O . MET A 1 284 ? 19.475 -14.991 -52.172 1.00 70.19 284 MET A O 1
ATOM 2313 N N . PRO A 1 285 ? 18.748 -13.779 -53.917 1.00 65.50 285 PRO A N 1
ATOM 2314 C CA . PRO A 1 285 ? 18.409 -12.623 -53.096 1.00 65.50 285 PRO A CA 1
ATOM 2315 C C . PRO A 1 285 ? 17.131 -12.880 -52.287 1.00 65.50 285 PRO A C 1
ATOM 2317 O O . PRO A 1 285 ? 16.026 -12.858 -52.837 1.00 65.50 285 PRO A O 1
ATOM 2320 N N . ASP A 1 286 ? 17.278 -13.078 -50.980 1.00 62.09 286 ASP A N 1
ATOM 2321 C CA . ASP A 1 286 ? 16.152 -13.144 -50.048 1.00 62.09 286 ASP A CA 1
ATOM 2322 C C . ASP A 1 286 ? 15.585 -11.732 -49.798 1.00 62.09 286 ASP A C 1
ATOM 2324 O O . ASP A 1 286 ? 16.305 -10.797 -49.443 1.00 62.09 286 ASP A O 1
ATOM 2328 N N . GLN A 1 287 ? 14.276 -11.554 -50.017 1.00 55.75 287 GLN A N 1
ATOM 2329 C CA . GLN A 1 287 ? 13.557 -10.275 -49.865 1.00 55.75 287 GLN A CA 1
ATOM 2330 C C . GLN A 1 287 ? 13.090 -10.012 -48.423 1.00 55.75 287 GLN A C 1
ATOM 2332 O O . GLN A 1 287 ? 11.997 -9.483 -48.203 1.00 55.75 287 GLN A O 1
ATOM 2337 N N . ASP A 1 288 ? 13.883 -10.377 -47.421 1.00 54.94 288 ASP A N 1
ATOM 2338 C CA . ASP A 1 288 ? 13.456 -10.219 -46.033 1.00 54.94 288 ASP A CA 1
ATOM 2339 C C . ASP A 1 288 ? 13.723 -8.787 -45.535 1.00 54.94 288 ASP A C 1
ATOM 2341 O O . ASP A 1 288 ? 14.837 -8.398 -45.182 1.00 54.94 288 ASP A O 1
ATOM 2345 N N . MET A 1 289 ? 12.659 -7.972 -45.523 1.00 51.44 289 MET A N 1
ATOM 2346 C CA . MET A 1 289 ? 12.636 -6.627 -44.932 1.00 51.44 289 MET A CA 1
ATOM 2347 C C . MET A 1 289 ? 12.869 -6.710 -43.418 1.00 51.44 289 MET A C 1
ATOM 2349 O O . MET A 1 289 ? 11.963 -7.016 -42.641 1.00 51.44 289 MET A O 1
ATOM 2353 N N . THR A 1 290 ? 14.088 -6.392 -42.991 1.00 63.59 290 THR A N 1
ATOM 2354 C CA . THR A 1 290 ? 14.482 -6.279 -41.579 1.00 63.59 290 THR A CA 1
ATOM 2355 C C . THR A 1 290 ? 14.098 -4.912 -40.997 1.00 63.59 290 THR A C 1
ATOM 2357 O O . THR A 1 290 ? 13.967 -3.932 -41.734 1.00 63.59 290 THR A O 1
ATOM 2360 N N . ASN A 1 291 ? 13.975 -4.793 -39.669 1.00 65.88 291 ASN A N 1
ATOM 2361 C CA . ASN A 1 291 ? 13.693 -3.512 -38.988 1.00 65.88 291 ASN A CA 1
ATOM 2362 C C . ASN A 1 291 ? 14.681 -2.391 -39.384 1.00 65.88 291 ASN A C 1
ATOM 2364 O O . ASN A 1 291 ? 14.303 -1.226 -39.462 1.00 65.88 291 ASN A O 1
ATOM 2368 N N . ILE A 1 292 ? 15.929 -2.743 -39.716 1.00 72.12 292 ILE A N 1
ATOM 2369 C CA . ILE A 1 292 ? 16.964 -1.797 -40.163 1.00 72.12 292 ILE A CA 1
ATOM 2370 C C . ILE A 1 292 ? 16.584 -1.162 -41.510 1.00 72.12 292 ILE A C 1
ATOM 2372 O O . ILE A 1 292 ? 16.690 0.054 -41.671 1.00 72.12 292 ILE A O 1
ATOM 2376 N N . SER A 1 293 ? 16.080 -1.965 -42.454 1.00 69.06 293 SER A N 1
ATOM 2377 C CA . SER A 1 293 ? 15.585 -1.470 -43.748 1.00 69.06 293 SER A CA 1
ATOM 2378 C C . SER A 1 293 ? 14.342 -0.583 -43.604 1.00 69.06 293 SER A C 1
ATOM 2380 O O . SER A 1 293 ? 14.145 0.337 -44.392 1.00 69.06 293 SER A O 1
ATOM 2382 N N . GLN A 1 294 ? 13.531 -0.784 -42.558 1.00 70.75 294 GLN A N 1
ATOM 2383 C CA . GLN A 1 294 ? 12.376 0.075 -42.273 1.00 70.75 294 GLN A CA 1
ATOM 2384 C C . GLN A 1 294 ? 12.789 1.445 -41.714 1.00 70.75 294 GLN A C 1
ATOM 2386 O O . GLN A 1 294 ? 12.184 2.451 -42.081 1.00 70.75 294 GLN A O 1
ATOM 2391 N N . CYS A 1 295 ? 13.821 1.506 -40.864 1.00 69.06 295 CYS A N 1
ATOM 2392 C CA . CYS A 1 295 ? 14.296 2.761 -40.269 1.00 69.06 295 CYS A CA 1
ATOM 2393 C C . CYS A 1 295 ? 15.060 3.653 -41.259 1.00 69.06 295 CYS A C 1
ATOM 2395 O O . CYS A 1 295 ? 14.927 4.874 -41.210 1.00 69.06 295 CYS A O 1
ATOM 2397 N N . PHE A 1 296 ? 15.847 3.060 -42.162 1.00 72.00 296 PHE A N 1
ATOM 2398 C CA . PHE A 1 296 ? 16.695 3.803 -43.106 1.00 72.00 296 PHE A CA 1
ATOM 2399 C C . PHE A 1 296 ? 16.207 3.771 -44.565 1.00 72.00 296 PHE A C 1
ATOM 2401 O O . PHE A 1 296 ? 16.819 4.405 -45.428 1.00 72.00 296 PHE A O 1
ATOM 2408 N N . GLY A 1 297 ? 15.099 3.076 -44.841 1.00 69.62 297 GLY A N 1
ATOM 2409 C CA . GLY A 1 297 ? 14.515 2.928 -46.175 1.00 69.62 297 GLY A CA 1
ATOM 2410 C C . GLY A 1 297 ? 15.404 2.153 -47.156 1.00 69.62 297 GLY A C 1
ATOM 2411 O O . GLY A 1 297 ? 16.366 1.490 -46.771 1.00 69.62 297 GLY A O 1
ATOM 2412 N N . ASP A 1 298 ? 15.119 2.305 -48.453 1.00 68.12 298 ASP A N 1
ATOM 2413 C CA . ASP A 1 298 ? 15.825 1.632 -49.562 1.00 68.12 298 ASP A CA 1
ATOM 2414 C C . ASP A 1 298 ? 17.268 2.139 -49.795 1.00 68.12 298 ASP A C 1
ATOM 2416 O O . ASP A 1 298 ? 17.909 1.811 -50.794 1.00 68.12 298 ASP A O 1
ATOM 2420 N N . CYS A 1 299 ? 17.785 2.993 -48.908 1.00 71.75 299 CYS A N 1
ATOM 2421 C CA . CYS A 1 299 ? 19.117 3.589 -49.013 1.00 71.75 299 CYS A CA 1
ATOM 2422 C C . CYS A 1 299 ? 20.231 2.647 -48.534 1.00 71.75 299 CYS A C 1
ATOM 2424 O O . CYS A 1 299 ? 21.408 2.900 -48.802 1.00 71.75 299 CYS A O 1
ATOM 2426 N N . LEU A 1 300 ? 19.880 1.584 -47.805 1.00 77.31 300 LEU A N 1
ATOM 2427 C CA . LEU A 1 300 ? 20.828 0.641 -47.231 1.00 77.31 300 LEU A CA 1
ATOM 2428 C C . LEU A 1 300 ? 20.510 -0.784 -47.656 1.00 77.31 300 LEU A C 1
ATOM 2430 O O . LEU A 1 300 ? 19.384 -1.251 -47.522 1.00 77.31 300 LEU A O 1
ATOM 2434 N N . ASN A 1 301 ? 21.544 -1.490 -48.096 1.00 80.25 301 ASN A N 1
ATOM 2435 C CA . ASN A 1 301 ? 21.502 -2.926 -48.277 1.00 80.25 301 ASN A CA 1
ATOM 2436 C C . ASN A 1 301 ? 22.167 -3.607 -47.076 1.00 80.25 301 ASN A C 1
ATOM 2438 O O . ASN A 1 301 ? 23.321 -3.307 -46.755 1.00 80.25 301 ASN A O 1
ATOM 2442 N N . VAL A 1 302 ? 21.443 -4.508 -46.418 1.00 81.38 302 VAL A N 1
ATOM 2443 C CA . VAL A 1 302 ? 21.892 -5.217 -45.215 1.00 81.38 302 VAL A CA 1
ATOM 2444 C C . VAL A 1 302 ? 21.982 -6.702 -45.530 1.00 81.38 302 VAL A C 1
ATOM 2446 O O . VAL A 1 302 ? 21.019 -7.294 -46.005 1.00 81.38 302 VAL A O 1
ATOM 2449 N N . ILE A 1 303 ? 23.136 -7.296 -45.242 1.00 83.81 303 ILE A N 1
ATOM 2450 C CA . ILE A 1 303 ? 23.417 -8.714 -45.457 1.00 83.81 303 ILE A CA 1
ATOM 2451 C C . ILE A 1 303 ? 23.916 -9.292 -44.137 1.00 83.81 303 ILE A C 1
ATOM 2453 O O . ILE A 1 303 ? 24.795 -8.711 -43.504 1.00 83.81 303 ILE A O 1
ATOM 2457 N N . PHE A 1 304 ? 23.370 -10.424 -43.721 1.00 85.50 304 PHE A N 1
ATOM 2458 C CA . PHE A 1 304 ? 23.751 -11.108 -42.490 1.00 85.50 304 PHE A CA 1
ATOM 2459 C C . PHE A 1 304 ? 24.046 -12.577 -42.780 1.00 85.50 304 PHE A C 1
ATOM 2461 O O . PHE A 1 304 ? 23.621 -13.114 -43.805 1.00 85.50 304 PHE A O 1
ATOM 2468 N N . ASN A 1 305 ? 24.814 -13.207 -41.899 1.00 85.56 305 ASN A N 1
ATOM 2469 C CA . ASN A 1 305 ? 25.095 -14.634 -41.964 1.00 85.56 305 ASN A CA 1
ATOM 2470 C C . ASN A 1 305 ? 24.104 -15.453 -41.117 1.00 85.56 305 ASN A C 1
ATOM 2472 O O . ASN A 1 305 ? 23.333 -14.898 -40.341 1.00 85.56 305 ASN A O 1
ATOM 2476 N N . ASP A 1 306 ? 24.114 -16.778 -41.290 1.00 82.75 306 ASP A N 1
ATOM 2477 C CA . ASP A 1 306 ? 23.233 -17.691 -40.548 1.00 82.75 306 ASP A CA 1
ATOM 2478 C C . ASP A 1 306 ? 23.585 -17.725 -39.047 1.00 82.75 306 ASP A C 1
ATOM 2480 O O . ASP A 1 306 ? 24.762 -17.714 -38.664 1.00 82.75 306 ASP A O 1
ATOM 2484 N N . ASP A 1 307 ? 22.559 -17.857 -38.206 1.00 83.62 307 ASP A N 1
ATOM 2485 C CA . ASP A 1 307 ? 22.646 -17.895 -36.741 1.00 83.62 307 ASP A CA 1
ATOM 2486 C C . ASP A 1 307 ? 23.469 -19.091 -36.226 1.00 83.62 307 ASP A C 1
ATOM 2488 O O . ASP A 1 307 ? 23.928 -19.105 -35.084 1.00 83.62 307 ASP A O 1
ATOM 2492 N N . ASN A 1 308 ? 23.673 -20.108 -37.070 1.00 83.25 308 ASN A N 1
ATOM 2493 C CA . ASN A 1 308 ? 24.463 -21.300 -36.755 1.00 83.25 308 ASN A CA 1
ATOM 2494 C C . ASN A 1 308 ? 25.988 -21.084 -36.834 1.00 83.25 308 ASN A C 1
ATOM 2496 O O . ASN A 1 308 ? 26.753 -22.016 -36.572 1.00 83.25 308 ASN A O 1
ATOM 2500 N N . THR A 1 309 ? 26.446 -19.895 -37.229 1.00 81.94 309 THR A N 1
ATOM 2501 C CA . THR A 1 309 ? 27.874 -19.573 -37.357 1.00 81.94 309 THR A CA 1
ATOM 2502 C C . THR A 1 309 ? 28.501 -19.150 -36.021 1.00 81.94 309 THR A C 1
ATOM 2504 O O . THR A 1 309 ? 27.835 -18.644 -35.123 1.00 81.94 309 THR A O 1
ATOM 2507 N N . GLU A 1 310 ? 29.818 -19.346 -35.861 1.00 81.44 310 GLU A N 1
ATOM 2508 C CA . GLU A 1 310 ? 30.530 -18.996 -34.613 1.00 81.44 310 GLU A CA 1
ATOM 2509 C C . GLU A 1 310 ? 30.579 -17.483 -34.335 1.00 81.44 310 GLU A C 1
ATOM 2511 O O . GLU A 1 310 ? 30.768 -17.062 -33.191 1.00 81.44 310 GLU A O 1
ATOM 2516 N N . LYS A 1 311 ? 30.433 -16.659 -35.378 1.00 84.31 311 LYS A N 1
ATOM 2517 C CA . LYS A 1 311 ? 30.426 -15.197 -35.298 1.00 84.31 311 LYS A CA 1
ATOM 2518 C C . LYS A 1 311 ? 29.229 -14.681 -36.075 1.00 84.31 311 LYS A C 1
ATOM 2520 O O . LYS A 1 311 ? 29.154 -14.931 -37.269 1.00 84.31 311 LYS A O 1
ATOM 2525 N N . LEU A 1 312 ? 28.360 -13.909 -35.433 1.00 85.94 312 LEU A N 1
ATOM 2526 C CA . LEU A 1 312 ? 27.289 -13.191 -36.123 1.00 85.94 312 LEU A CA 1
ATOM 2527 C C . LEU A 1 312 ? 27.876 -11.942 -36.783 1.00 85.94 312 LEU A C 1
ATOM 2529 O O . LEU A 1 312 ? 28.451 -11.087 -36.104 1.00 85.94 312 LEU A O 1
ATOM 2533 N N . VAL A 1 313 ? 27.765 -11.855 -38.106 1.00 85.88 313 VAL A N 1
ATOM 2534 C CA . VAL A 1 313 ? 28.331 -10.771 -38.911 1.00 85.88 313 VAL A CA 1
ATOM 2535 C C . VAL A 1 313 ? 27.216 -10.107 -39.701 1.00 85.88 313 VAL A C 1
ATOM 2537 O O . VAL A 1 313 ? 26.506 -10.747 -40.472 1.00 85.88 313 VAL A O 1
ATOM 2540 N N . LEU A 1 314 ? 27.102 -8.790 -39.533 1.00 85.06 314 LEU A N 1
ATOM 2541 C CA . LEU A 1 314 ? 26.168 -7.949 -40.265 1.00 85.06 314 LEU A CA 1
ATOM 2542 C C . LEU A 1 314 ? 26.953 -6.974 -41.147 1.00 85.06 314 LEU A C 1
ATOM 2544 O O . LEU A 1 314 ? 27.758 -6.178 -40.664 1.00 85.06 314 LEU A O 1
ATOM 2548 N N . ARG A 1 315 ? 26.725 -7.047 -42.457 1.00 83.62 315 ARG A N 1
ATOM 2549 C CA . ARG A 1 315 ? 27.317 -6.170 -43.467 1.00 83.62 315 ARG A CA 1
ATOM 2550 C C . ARG A 1 315 ? 26.286 -5.183 -43.969 1.00 83.62 315 ARG A C 1
ATOM 2552 O O . ARG A 1 315 ? 25.203 -5.562 -44.399 1.00 83.62 315 ARG A O 1
ATOM 2559 N N . ILE A 1 316 ? 26.668 -3.915 -43.970 1.00 83.69 316 ILE A N 1
ATOM 2560 C CA . ILE A 1 316 ? 25.822 -2.816 -44.421 1.00 83.69 316 ILE A CA 1
ATOM 2561 C C . ILE A 1 316 ? 26.516 -2.134 -45.588 1.00 83.69 316 ILE A C 1
ATOM 2563 O O . ILE A 1 316 ? 27.718 -1.867 -45.541 1.00 83.69 316 ILE A O 1
ATOM 2567 N N . ARG A 1 317 ? 25.754 -1.850 -46.639 1.00 80.69 317 ARG A N 1
ATOM 2568 C CA . ARG A 1 317 ? 26.204 -1.080 -47.794 1.00 80.69 317 ARG A CA 1
ATOM 2569 C C . ARG A 1 317 ? 25.224 0.035 -48.085 1.00 80.69 317 ARG A C 1
ATOM 2571 O O . ARG A 1 317 ? 24.016 -0.159 -48.000 1.00 80.69 317 ARG A O 1
ATOM 2578 N N . THR A 1 318 ? 25.746 1.187 -48.463 1.00 79.69 318 THR A N 1
ATOM 2579 C CA . THR A 1 318 ? 24.940 2.281 -48.993 1.00 79.69 318 THR A CA 1
ATOM 2580 C C . THR A 1 318 ? 24.600 1.988 -50.451 1.00 79.69 318 THR A C 1
ATOM 2582 O O . THR A 1 318 ? 25.447 1.539 -51.225 1.00 79.69 318 THR A O 1
ATOM 2585 N N . VAL A 1 319 ? 23.342 2.204 -50.825 1.00 75.69 319 VAL A N 1
ATOM 2586 C CA . VAL A 1 319 ? 22.887 2.102 -52.212 1.00 75.69 319 VAL A CA 1
ATOM 2587 C C . VAL A 1 319 ? 22.767 3.516 -52.758 1.00 75.69 319 VAL A C 1
ATOM 2589 O O . VAL A 1 319 ? 21.945 4.304 -52.293 1.00 75.69 319 VAL A O 1
ATOM 2592 N N . ASP A 1 320 ? 23.584 3.847 -53.756 1.00 66.81 320 ASP A N 1
ATOM 2593 C CA . ASP A 1 320 ? 23.454 5.111 -54.477 1.00 66.81 320 ASP A CA 1
ATOM 2594 C C . ASP A 1 320 ? 22.156 5.081 -55.296 1.00 66.81 320 ASP A C 1
ATOM 2596 O O . ASP A 1 320 ? 22.075 4.440 -56.349 1.00 66.81 320 ASP A O 1
ATOM 2600 N N . GLN A 1 321 ? 21.125 5.794 -54.835 1.00 54.22 321 GLN A N 1
ATOM 2601 C CA . GLN A 1 321 ? 19.987 6.093 -55.696 1.00 54.22 321 GLN A CA 1
ATOM 2602 C C . GLN A 1 321 ? 20.483 7.000 -56.821 1.00 54.22 321 GLN A C 1
ATOM 2604 O O . GLN A 1 321 ? 20.969 8.110 -56.604 1.00 54.22 321 GLN A O 1
ATOM 2609 N N . THR A 1 322 ? 20.423 6.477 -58.040 1.00 40.12 322 THR A N 1
ATOM 2610 C CA . THR A 1 322 ? 20.941 7.088 -59.262 1.00 40.12 322 THR A CA 1
ATOM 2611 C C . THR A 1 322 ? 20.710 8.598 -59.326 1.00 40.12 322 THR A C 1
ATOM 2613 O O . THR A 1 322 ? 19.573 9.067 -59.297 1.00 40.12 322 THR A O 1
ATOM 2616 N N . LYS A 1 323 ? 21.807 9.344 -59.502 1.00 44.31 323 LYS A N 1
ATOM 2617 C CA . LYS A 1 323 ? 21.854 10.753 -59.913 1.00 44.31 323 LYS A CA 1
ATOM 2618 C C . LYS A 1 323 ? 20.768 11.077 -60.948 1.00 44.31 323 LYS A C 1
ATOM 2620 O O . LYS A 1 323 ? 20.944 10.797 -62.132 1.00 44.31 323 LYS A O 1
ATOM 2625 N N . SER A 1 324 ? 19.716 11.779 -60.538 1.00 31.58 324 SER A N 1
ATOM 2626 C CA . SER A 1 324 ? 18.889 12.566 -61.454 1.00 31.58 324 SER A CA 1
ATOM 2627 C C . SER A 1 324 ? 18.892 14.035 -61.036 1.00 31.58 324 SER A C 1
ATOM 2629 O O . SER A 1 324 ? 18.108 14.474 -60.204 1.00 31.58 324 SER A O 1
ATOM 2631 N N . THR A 1 325 ? 19.796 14.770 -61.686 1.00 35.03 325 THR A N 1
ATOM 2632 C CA . THR A 1 325 ? 19.602 16.150 -62.152 1.00 35.03 325 THR A CA 1
ATOM 2633 C C . THR A 1 325 ? 19.362 17.228 -61.089 1.00 35.03 325 THR A C 1
ATOM 2635 O O . THR A 1 325 ? 18.233 17.534 -60.733 1.00 35.03 325 THR A O 1
ATOM 2638 N N . THR A 1 326 ? 20.410 17.963 -60.716 1.00 28.31 326 THR A N 1
ATOM 2639 C CA . THR A 1 326 ? 20.610 19.358 -61.166 1.00 28.31 326 THR A CA 1
ATOM 2640 C C . THR A 1 326 ? 21.909 19.915 -60.588 1.00 28.31 326 THR A C 1
ATOM 2642 O O . THR A 1 326 ? 22.162 19.876 -59.390 1.00 28.31 326 THR A O 1
ATOM 2645 N N . ASN A 1 327 ? 22.742 20.458 -61.474 1.00 43.75 327 ASN A N 1
ATOM 2646 C CA . ASN A 1 327 ? 23.786 21.399 -61.101 1.00 43.75 327 ASN A CA 1
ATOM 2647 C C . ASN A 1 327 ? 23.113 22.622 -60.471 1.00 43.75 327 ASN A C 1
ATOM 2649 O O . ASN A 1 327 ? 22.392 23.319 -61.184 1.00 43.75 327 ASN A O 1
ATOM 2653 N N . ASN A 1 328 ? 23.323 22.861 -59.176 1.00 32.16 328 ASN A N 1
ATOM 2654 C CA . ASN A 1 328 ? 23.620 24.174 -58.595 1.00 32.16 328 ASN A CA 1
ATOM 2655 C C . ASN A 1 328 ? 23.646 24.117 -57.062 1.00 32.16 328 ASN A C 1
ATOM 2657 O O . ASN A 1 328 ? 22.802 23.479 -56.447 1.00 32.16 328 ASN A O 1
ATOM 2661 N N . ALA A 1 329 ? 24.558 24.926 -56.519 1.00 35.28 329 ALA A N 1
ATOM 2662 C CA . ALA A 1 329 ? 24.613 25.456 -55.158 1.00 35.28 329 ALA A CA 1
ATOM 2663 C C . ALA A 1 329 ? 25.046 24.501 -54.030 1.00 35.28 329 ALA A C 1
ATOM 2665 O O . ALA A 1 329 ? 24.367 23.543 -53.689 1.00 35.28 329 ALA A O 1
ATOM 2666 N N . ASP A 1 330 ? 26.192 24.852 -53.438 1.00 41.91 330 ASP A N 1
ATOM 2667 C CA . ASP A 1 330 ? 26.518 24.733 -52.015 1.00 41.91 330 ASP A CA 1
ATOM 2668 C C . ASP A 1 330 ? 25.955 23.512 -51.282 1.00 41.91 330 ASP A C 1
ATOM 2670 O O . ASP A 1 330 ? 25.071 23.600 -50.434 1.00 41.91 330 ASP A O 1
ATOM 2674 N N . SER A 1 331 ? 26.568 22.363 -51.540 1.00 41.03 331 SER A N 1
ATOM 2675 C CA . SER A 1 331 ? 26.592 21.270 -50.580 1.00 41.03 331 SER A CA 1
ATOM 2676 C C . SER A 1 331 ? 28.051 20.896 -50.370 1.00 41.03 331 SER A C 1
ATOM 2678 O O . SER A 1 331 ? 28.681 20.339 -51.272 1.00 41.03 331 SER A O 1
ATOM 2680 N N . THR A 1 332 ? 28.613 21.204 -49.203 1.00 43.75 332 THR A N 1
ATOM 2681 C CA . THR A 1 332 ? 29.761 20.457 -48.677 1.00 43.75 332 THR A CA 1
ATOM 2682 C C . THR A 1 332 ? 29.386 18.982 -48.748 1.00 43.75 332 THR A C 1
ATOM 2684 O O . THR A 1 332 ? 28.590 18.515 -47.936 1.00 43.75 332 THR A O 1
ATOM 2687 N N . ARG A 1 333 ? 29.870 18.269 -49.773 1.00 55.84 333 ARG A N 1
ATOM 2688 C CA . ARG A 1 333 ? 29.783 16.811 -49.818 1.00 55.84 333 ARG A CA 1
ATOM 2689 C C . ARG A 1 333 ? 30.529 16.342 -48.577 1.00 55.84 333 ARG A C 1
ATOM 2691 O O . ARG A 1 333 ? 31.712 16.642 -48.456 1.00 55.84 333 ARG A O 1
ATOM 2698 N N . MET A 1 334 ? 29.818 15.749 -47.620 1.00 61.22 334 MET A N 1
ATOM 2699 C CA . MET A 1 334 ? 30.487 15.073 -46.513 1.00 61.22 334 MET A CA 1
ATOM 2700 C C . MET A 1 334 ? 31.427 14.036 -47.122 1.00 61.22 334 MET A C 1
ATOM 2702 O O . MET A 1 334 ? 31.022 13.339 -48.050 1.00 61.22 334 MET A O 1
ATOM 2706 N N . ASP A 1 335 ? 32.662 13.969 -46.629 1.00 77.25 335 ASP A N 1
ATOM 2707 C CA . ASP A 1 335 ? 33.572 12.887 -46.995 1.00 77.25 335 ASP A CA 1
ATOM 2708 C C . ASP A 1 335 ? 32.898 11.550 -46.653 1.00 77.25 335 ASP A C 1
ATOM 2710 O O . ASP A 1 335 ? 32.306 11.424 -45.575 1.00 77.25 335 ASP A O 1
ATOM 2714 N N . ASP A 1 336 ? 32.977 10.568 -47.554 1.00 75.75 336 ASP A N 1
ATOM 2715 C CA . ASP A 1 336 ? 32.268 9.284 -47.431 1.00 75.75 336 ASP A CA 1
ATOM 2716 C C . ASP A 1 336 ? 32.590 8.573 -46.101 1.00 75.75 336 ASP A C 1
ATOM 2718 O O . ASP A 1 336 ? 31.699 8.030 -45.449 1.00 75.75 336 ASP A O 1
ATOM 2722 N N . ASP A 1 337 ? 33.833 8.683 -45.622 1.00 77.00 337 ASP A N 1
ATOM 2723 C CA . ASP A 1 337 ? 34.258 8.176 -44.309 1.00 77.00 337 ASP A CA 1
ATOM 2724 C C . ASP A 1 337 ? 33.528 8.873 -43.149 1.00 77.00 337 ASP A C 1
ATOM 2726 O O . ASP A 1 337 ? 33.104 8.237 -42.183 1.00 77.00 337 ASP A O 1
ATOM 2730 N N . THR A 1 338 ? 33.330 10.192 -43.245 1.00 81.94 338 THR A N 1
ATOM 2731 C CA . THR A 1 338 ? 32.591 10.958 -42.229 1.00 81.94 338 THR A CA 1
ATOM 2732 C C . THR A 1 338 ? 31.111 10.583 -42.252 1.00 81.94 338 THR A C 1
ATOM 2734 O O . THR A 1 338 ? 30.485 10.471 -41.199 1.00 81.94 338 THR A O 1
ATOM 2737 N N . PHE A 1 339 ? 30.549 10.344 -43.439 1.00 83.88 339 PHE A N 1
ATOM 2738 C CA . PHE A 1 339 ? 29.177 9.870 -43.589 1.00 83.88 339 PHE A CA 1
ATOM 2739 C C . PHE A 1 339 ? 28.977 8.483 -42.963 1.00 83.88 339 PHE A C 1
ATOM 2741 O O . PHE A 1 339 ? 28.036 8.300 -42.191 1.00 83.88 339 PHE A O 1
ATOM 2748 N N . LEU A 1 340 ? 29.882 7.533 -43.217 1.00 83.12 340 LEU A N 1
ATOM 2749 C CA . LEU A 1 340 ? 29.818 6.182 -42.648 1.00 83.12 340 LEU A CA 1
ATOM 2750 C C . LEU A 1 340 ? 29.967 6.180 -41.121 1.00 83.12 340 LEU A C 1
ATOM 2752 O O . LEU A 1 340 ? 29.248 5.449 -40.444 1.00 83.12 340 LEU A O 1
ATOM 2756 N N . HIS A 1 341 ? 30.815 7.041 -40.557 1.00 83.00 341 HIS A N 1
ATOM 2757 C CA . HIS A 1 341 ? 30.908 7.195 -39.102 1.00 83.00 341 HIS A CA 1
ATOM 2758 C C . HIS A 1 341 ? 29.662 7.845 -38.481 1.00 83.00 341 HIS A C 1
ATOM 2760 O O . HIS A 1 341 ? 29.251 7.476 -37.379 1.00 83.00 341 HIS A O 1
ATOM 2766 N N . CYS A 1 342 ? 29.024 8.793 -39.171 1.00 82.56 342 CYS A N 1
ATOM 2767 C CA . CYS A 1 342 ? 27.740 9.340 -38.729 1.00 82.56 342 CYS A CA 1
ATOM 2768 C C . CYS A 1 342 ? 26.625 8.288 -38.785 1.00 82.56 342 CYS A C 1
ATOM 2770 O O . CYS A 1 342 ? 25.814 8.211 -37.861 1.00 82.56 342 CYS A O 1
ATOM 2772 N N . LEU A 1 343 ? 26.614 7.464 -39.837 1.00 83.56 343 LEU A N 1
ATOM 2773 C CA . LEU A 1 343 ? 25.689 6.346 -39.992 1.00 83.56 343 LEU A CA 1
ATOM 2774 C C . LEU A 1 343 ? 25.872 5.329 -38.859 1.00 83.56 343 LEU A C 1
ATOM 2776 O O . LEU A 1 343 ? 24.900 4.976 -38.202 1.00 83.56 343 LEU A O 1
ATOM 2780 N N . GLU A 1 344 ? 27.113 4.925 -38.579 1.00 85.19 344 GLU A N 1
ATOM 2781 C CA . GLU A 1 344 ? 27.458 4.046 -37.459 1.00 85.19 344 GLU A CA 1
ATOM 2782 C C . GLU A 1 344 ? 26.945 4.614 -36.129 1.00 85.19 344 GLU A C 1
ATOM 2784 O O . GLU A 1 344 ? 26.284 3.916 -35.360 1.00 85.19 344 GLU A O 1
ATOM 2789 N N . PHE A 1 345 ? 27.209 5.894 -35.854 1.00 84.31 345 PHE A N 1
ATOM 2790 C CA . PHE A 1 345 ? 26.779 6.513 -34.605 1.00 84.31 345 PHE A CA 1
ATOM 2791 C C . PHE A 1 345 ? 25.254 6.535 -34.464 1.00 84.31 345 PHE A C 1
ATOM 2793 O O . PHE A 1 345 ? 24.753 6.224 -33.380 1.00 84.31 345 PHE A O 1
ATOM 2800 N N . SER A 1 346 ? 24.528 6.875 -35.532 1.00 84.31 346 SER A N 1
ATOM 2801 C CA . SER A 1 346 ? 23.062 6.905 -35.524 1.00 84.31 346 SER A CA 1
ATOM 2802 C C . SER A 1 346 ? 22.474 5.497 -35.413 1.00 84.31 346 SER A C 1
ATOM 2804 O O . SER A 1 346 ? 21.629 5.259 -34.561 1.00 84.31 346 SER A O 1
ATOM 2806 N N . MET A 1 347 ? 22.999 4.514 -36.148 1.00 82.81 347 MET A N 1
ATOM 2807 C CA . MET A 1 347 ? 22.566 3.115 -36.042 1.00 82.81 347 MET A CA 1
ATOM 2808 C C . MET A 1 347 ? 22.754 2.528 -34.649 1.00 82.81 347 MET A C 1
ATOM 2810 O O . MET A 1 347 ? 21.879 1.844 -34.132 1.00 82.81 347 MET A O 1
ATOM 2814 N N . LEU A 1 348 ? 23.903 2.780 -34.025 1.00 84.38 348 LEU A N 1
ATOM 2815 C CA . LEU A 1 348 ? 24.196 2.230 -32.707 1.00 84.38 348 LEU A CA 1
ATOM 2816 C C . LEU A 1 348 ? 23.417 2.940 -31.589 1.00 84.38 348 LEU A C 1
ATOM 2818 O O . LEU A 1 348 ? 23.300 2.391 -30.494 1.00 84.38 348 LEU A O 1
ATOM 2822 N N . SER A 1 349 ? 22.925 4.159 -31.822 1.00 80.75 349 SER A N 1
ATOM 2823 C CA . SER A 1 349 ? 22.303 4.984 -30.775 1.00 80.75 349 SER A CA 1
ATOM 2824 C C . SER A 1 349 ? 20.785 5.097 -30.898 1.00 80.75 349 SER A C 1
ATOM 2826 O O . SER A 1 349 ? 20.127 5.157 -29.864 1.00 80.75 349 SER A O 1
ATOM 2828 N N . ASP A 1 350 ? 20.256 5.117 -32.123 1.00 72.62 350 ASP A N 1
ATOM 2829 C CA . ASP A 1 350 ? 18.856 5.447 -32.420 1.00 72.62 350 ASP A CA 1
ATOM 2830 C C . ASP A 1 350 ? 18.031 4.233 -32.879 1.00 72.62 350 ASP A C 1
ATOM 2832 O O . ASP A 1 350 ? 16.814 4.349 -33.024 1.00 72.62 350 ASP A O 1
ATOM 2836 N N . LEU A 1 351 ? 18.674 3.092 -33.161 1.00 70.12 351 LEU A N 1
ATOM 2837 C CA . LEU A 1 351 ? 17.975 1.893 -33.616 1.00 70.12 351 LEU A CA 1
ATOM 2838 C C . LEU A 1 351 ? 17.517 1.053 -32.418 1.00 70.12 351 LEU A C 1
ATOM 2840 O O . LEU A 1 351 ? 18.347 0.466 -31.712 1.00 70.12 351 LEU A O 1
ATOM 2844 N N . ASP A 1 352 ? 16.195 1.055 -32.229 1.00 58.97 352 ASP A N 1
ATOM 2845 C CA . ASP A 1 352 ? 15.434 0.368 -31.176 1.00 58.97 352 ASP A CA 1
ATOM 2846 C C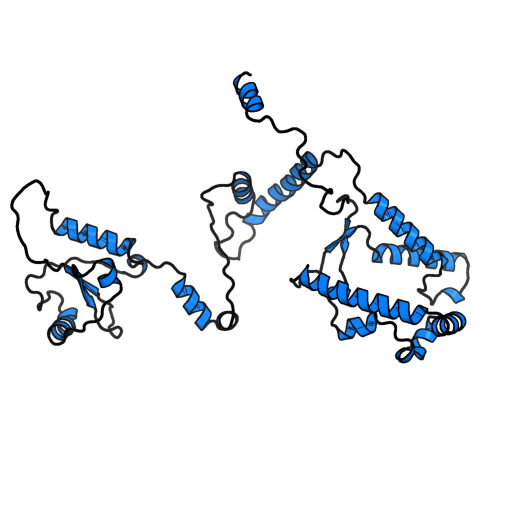 . ASP A 1 352 ? 14.952 -1.033 -31.583 1.00 58.97 352 ASP A C 1
ATOM 2848 O O . ASP A 1 352 ? 14.547 -1.223 -32.759 1.00 58.97 352 ASP A O 1
#